Protein AF-A0AAV4EUD5-F1 (afdb_monomer_lite)

Secondary structure (DSSP, 8-state):
-PPPPP--------TT---------PPPP-SHHHHHHHTGGG-SSPPEEEEE---STHHHHHHHHHHHH-HHHHH-SEEEEE-----TTS-GGGG-BTTEEEEEE---GGG--SS---EEEEEETTTEEEEEEEEEEEEE-SSEEEEEEEEEESS--TT-S-EEEEEEEE-TTS-HHHHHHHHHHHHHHHHHT-TT-

Radius of gyration: 30.47 Å; chains: 1; bounding box: 74×41×114 Å

pLDDT: mean 83.66, std 16.15, range [39.03, 97.44]

InterPro domains:
  IPR036691 Endonuclease/exonuclease/phosphatase superfamily [G3DSA:3.60.10.10] (48-195)

Organism: NCBI:txid1093978

Structure (mmCIF, N/CA/C/O backbone):
data_AF-A0AAV4EUD5-F1
#
_entry.id   AF-A0AAV4EUD5-F1
#
loop_
_atom_site.group_PDB
_atom_site.id
_atom_site.type_symbol
_atom_site.label_atom_id
_atom_site.label_alt_id
_atom_site.label_comp_id
_atom_site.label_asym_id
_atom_site.label_entity_id
_atom_site.label_seq_id
_atom_site.pdbx_PDB_ins_code
_atom_site.Cartn_x
_atom_site.Cartn_y
_atom_site.Cartn_z
_atom_site.occupancy
_atom_site.B_iso_or_equiv
_atom_site.auth_seq_id
_atom_site.auth_comp_id
_atom_site.auth_asym_id
_atom_site.auth_atom_id
_atom_site.pdbx_PDB_model_num
ATOM 1 N N . MET A 1 1 ? -54.847 -17.339 94.959 1.00 43.97 1 MET A N 1
ATOM 2 C CA . MET A 1 1 ? -53.427 -17.145 94.587 1.00 43.97 1 MET A CA 1
ATOM 3 C C . MET A 1 1 ? -53.277 -17.461 93.103 1.00 43.97 1 MET A C 1
ATOM 5 O O . MET A 1 1 ? -53.126 -18.621 92.753 1.00 43.97 1 MET A O 1
ATOM 9 N N . ASN A 1 2 ? -53.391 -16.452 92.235 1.00 41.00 2 ASN A N 1
ATOM 10 C CA . ASN A 1 2 ? -53.269 -16.610 90.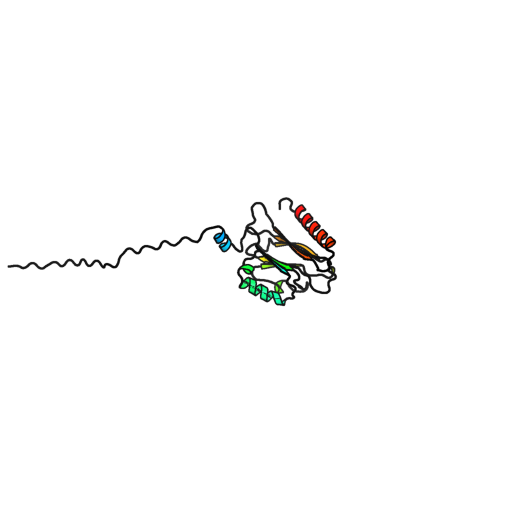780 1.00 41.00 2 ASN A CA 1
ATOM 11 C C . ASN A 1 2 ? -51.851 -16.215 90.352 1.00 41.00 2 ASN A C 1
ATOM 13 O O . ASN A 1 2 ? -51.444 -15.075 90.564 1.00 41.00 2 ASN A O 1
ATOM 17 N N . ARG A 1 3 ? -51.091 -17.158 89.780 1.00 41.38 3 ARG A N 1
ATOM 18 C CA . ARG A 1 3 ? -49.786 -16.881 89.159 1.00 41.38 3 ARG A CA 1
ATOM 19 C C . ARG A 1 3 ? -50.009 -16.313 87.749 1.00 41.38 3 ARG A C 1
ATOM 21 O O . ARG A 1 3 ? -50.788 -16.905 87.005 1.00 41.38 3 ARG A O 1
ATOM 28 N N . PRO A 1 4 ? -49.342 -15.216 87.355 1.00 43.44 4 PRO A N 1
ATOM 29 C CA . PRO A 1 4 ? -49.463 -14.679 86.008 1.00 43.44 4 PRO A CA 1
ATOM 30 C C . PRO A 1 4 ? -48.639 -15.512 85.016 1.00 43.44 4 PRO A C 1
ATOM 32 O O . PRO A 1 4 ? -47.473 -15.827 85.255 1.00 43.44 4 PRO A O 1
ATOM 35 N N . SER A 1 5 ? -49.255 -15.864 83.891 1.00 44.91 5 SER A N 1
ATOM 36 C CA . SER A 1 5 ? -48.603 -16.478 82.736 1.00 44.91 5 SER A CA 1
ATOM 37 C C . SER A 1 5 ? -47.739 -15.444 82.008 1.00 44.91 5 SER A C 1
ATOM 39 O O . SER A 1 5 ? -48.235 -14.424 81.531 1.00 44.91 5 SER A O 1
ATOM 41 N N . VAL A 1 6 ? -46.437 -15.719 81.951 1.00 44.97 6 VAL A N 1
ATOM 42 C CA . VAL A 1 6 ? -45.402 -14.894 81.318 1.00 44.97 6 VAL A CA 1
ATOM 43 C C . VAL A 1 6 ? -45.633 -14.818 79.807 1.00 44.97 6 VAL A C 1
ATOM 45 O O . VAL A 1 6 ? -45.674 -15.834 79.118 1.00 44.97 6 VAL A O 1
ATOM 48 N N . ASN A 1 7 ? -45.761 -13.595 79.296 1.00 41.84 7 ASN A N 1
ATOM 49 C CA . ASN A 1 7 ? -45.896 -13.299 77.876 1.00 41.84 7 ASN A CA 1
ATOM 50 C C . ASN A 1 7 ? -44.495 -13.271 77.234 1.00 41.84 7 ASN A C 1
ATOM 52 O O . ASN A 1 7 ? -43.740 -12.314 77.413 1.00 41.84 7 ASN A O 1
ATOM 56 N N . VAL A 1 8 ? -44.109 -14.345 76.540 1.00 44.47 8 VAL A N 1
ATOM 57 C CA . VAL A 1 8 ? -42.807 -14.443 75.859 1.00 44.47 8 VAL A CA 1
ATOM 58 C C . VAL A 1 8 ? -42.904 -13.741 74.507 1.00 44.47 8 VAL A C 1
ATOM 60 O O . VAL A 1 8 ? -43.358 -14.309 73.515 1.00 44.47 8 VAL A O 1
ATOM 63 N N . ASN A 1 9 ? -42.467 -12.485 74.473 1.00 39.03 9 ASN A N 1
ATOM 64 C CA . ASN A 1 9 ? -42.344 -11.704 73.250 1.00 39.03 9 ASN A CA 1
ATOM 65 C C . ASN A 1 9 ? -41.143 -12.223 72.431 1.00 39.03 9 ASN A C 1
ATOM 67 O O . ASN A 1 9 ? -39.987 -11.998 72.795 1.00 39.03 9 ASN A O 1
ATOM 71 N N . LYS A 1 10 ? -41.405 -12.961 71.345 1.00 43.06 10 LYS A N 1
ATOM 72 C CA . LYS A 1 10 ? -40.383 -13.488 70.425 1.00 43.06 10 LYS A CA 1
ATOM 73 C C . LYS A 1 10 ? -39.830 -12.372 69.532 1.00 43.06 10 LYS A C 1
ATOM 75 O O . LYS A 1 10 ? -40.172 -12.283 68.359 1.00 43.06 10 LYS A O 1
ATOM 80 N N . ASN A 1 11 ? -38.928 -11.557 70.068 1.00 40.25 11 ASN A N 1
ATOM 81 C CA . ASN A 1 11 ? -38.054 -10.701 69.263 1.00 40.25 11 ASN A CA 1
ATOM 82 C C . ASN A 1 11 ? -36.745 -11.439 68.943 1.00 40.25 11 ASN A C 1
ATOM 84 O O . ASN A 1 11 ? -35.685 -11.083 69.447 1.00 40.25 11 ASN A O 1
ATOM 88 N N . ASN A 1 12 ? -36.811 -12.457 68.080 1.00 39.16 12 ASN A N 1
ATOM 89 C CA . ASN A 1 12 ? -35.613 -12.965 67.412 1.00 39.16 12 ASN A CA 1
ATOM 90 C C . ASN A 1 12 ? -35.358 -12.095 66.178 1.00 39.16 12 ASN A C 1
ATOM 92 O O . ASN A 1 12 ? -35.933 -12.320 65.117 1.00 39.16 12 ASN A O 1
ATOM 96 N N . LYS A 1 13 ? -34.515 -11.070 66.328 1.00 41.69 13 LYS A N 1
ATOM 97 C CA . LYS A 1 13 ? -33.851 -10.449 65.178 1.00 41.69 13 LYS A CA 1
ATOM 98 C C . LYS A 1 13 ? -32.662 -11.332 64.812 1.00 41.69 13 LYS A C 1
ATOM 100 O O . LYS A 1 13 ? -31.702 -11.397 65.576 1.00 41.69 13 LYS A O 1
ATOM 105 N N . ASP A 1 14 ? -32.739 -11.997 63.665 1.00 44.56 14 ASP A N 1
ATOM 106 C CA . ASP A 1 14 ? -31.589 -12.663 63.055 1.00 44.56 14 ASP A CA 1
ATOM 107 C C . ASP A 1 14 ?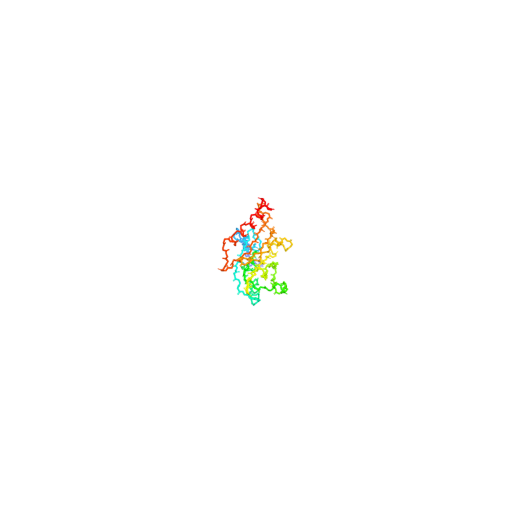 -30.435 -11.655 62.868 1.00 44.56 14 ASP A C 1
ATOM 109 O O . ASP A 1 14 ? -30.649 -10.582 62.291 1.00 44.56 14 ASP A O 1
ATOM 113 N N . PRO A 1 15 ? -29.200 -11.966 63.306 1.00 42.97 15 PRO A N 1
ATOM 114 C CA . PRO A 1 15 ? -28.063 -11.059 63.162 1.00 42.97 15 PRO A CA 1
ATOM 115 C C . PRO A 1 15 ? -27.448 -11.040 61.747 1.00 42.97 15 PRO A C 1
ATOM 117 O O . PRO A 1 15 ? -26.374 -10.476 61.557 1.00 42.97 15 PRO A O 1
ATOM 120 N N . SER A 1 16 ? -28.094 -11.623 60.732 1.00 46.47 16 SER A N 1
ATOM 121 C CA . SER A 1 16 ? -27.495 -11.821 59.400 1.00 46.47 16 SER A CA 1
ATOM 122 C C . SER A 1 16 ? -27.826 -10.757 58.343 1.00 46.47 16 SER A C 1
ATOM 124 O O . SER A 1 16 ? -27.317 -10.844 57.228 1.00 46.47 16 SER A O 1
ATOM 126 N N . THR A 1 17 ? -28.586 -9.707 58.660 1.00 50.72 17 THR A N 1
ATOM 127 C CA . THR A 1 17 ? -28.879 -8.621 57.697 1.00 50.72 17 THR A CA 1
ATOM 128 C C . THR A 1 17 ? -28.066 -7.359 57.982 1.00 50.72 17 THR A C 1
ATOM 130 O O . THR A 1 17 ? -28.602 -6.293 58.277 1.00 50.72 17 THR A O 1
ATOM 133 N N . LEU A 1 18 ? -26.739 -7.462 57.871 1.00 52.06 18 LEU A N 1
ATOM 134 C CA . LEU A 1 18 ? -25.921 -6.279 57.601 1.00 52.06 18 LEU A CA 1
ATOM 135 C C . LEU A 1 18 ? -26.248 -5.817 56.170 1.00 52.06 18 LEU A C 1
ATOM 137 O O . LEU A 1 18 ? -26.185 -6.644 55.256 1.00 52.06 18 LEU A O 1
ATOM 141 N N . PRO A 1 19 ? -26.613 -4.542 55.929 1.00 50.69 19 PRO A N 1
ATOM 142 C CA . PRO A 1 19 ? -26.816 -4.048 54.576 1.00 50.69 19 PRO A CA 1
ATOM 143 C C . PRO A 1 19 ? -25.495 -4.194 53.823 1.00 50.69 19 PRO A C 1
ATOM 145 O O . PRO A 1 19 ? -24.535 -3.469 54.080 1.00 50.69 19 PRO A O 1
ATOM 148 N N . GLY A 1 20 ? -25.437 -5.187 52.932 1.00 58.03 20 GLY A N 1
ATOM 149 C CA . GLY A 1 20 ? -24.257 -5.474 52.135 1.00 58.03 20 GLY A CA 1
ATOM 150 C C . GLY A 1 20 ? -23.796 -4.196 51.450 1.00 58.03 20 GLY A C 1
ATOM 151 O O . GLY A 1 20 ? -24.545 -3.602 50.671 1.00 58.03 20 GLY A O 1
ATOM 152 N N . LEU A 1 21 ? -22.576 -3.759 51.772 1.00 58.47 21 LEU A N 1
ATOM 153 C CA . LEU A 1 21 ? -21.890 -2.677 51.079 1.00 58.47 21 LEU A CA 1
ATOM 154 C C . LEU A 1 21 ? -21.945 -2.997 49.584 1.00 58.47 21 LEU A C 1
ATOM 156 O O . LEU A 1 21 ? -21.250 -3.894 49.106 1.00 58.47 21 LEU A O 1
ATOM 160 N N . LYS A 1 22 ? -22.821 -2.311 48.841 1.00 64.19 22 LYS A N 1
ATOM 161 C CA . LYS A 1 22 ? -22.897 -2.460 47.388 1.00 64.19 22 LYS A CA 1
ATOM 162 C C . LYS A 1 22 ? -21.534 -2.056 46.847 1.00 64.19 22 LYS A C 1
ATOM 164 O O . LYS A 1 22 ? -21.198 -0.873 46.867 1.00 64.19 22 LYS A O 1
ATOM 169 N N . ALA A 1 23 ? -20.749 -3.031 46.393 1.00 64.94 23 ALA A N 1
ATOM 170 C CA . ALA A 1 23 ? -19.469 -2.769 45.759 1.00 64.94 23 ALA A CA 1
ATOM 171 C C . ALA A 1 23 ? -19.704 -1.762 44.627 1.00 64.94 23 ALA A C 1
ATOM 173 O O . ALA A 1 23 ? -20.435 -2.046 43.671 1.00 64.94 23 ALA A O 1
ATOM 174 N N . GLN A 1 24 ? -19.143 -0.558 44.758 1.00 66.12 24 GLN A N 1
ATOM 175 C CA . GLN A 1 24 ? -19.219 0.427 43.690 1.00 66.12 24 GLN A CA 1
ATOM 176 C C . GLN A 1 24 ? -18.596 -0.200 42.445 1.00 66.12 24 GLN A C 1
ATOM 178 O O . GLN A 1 24 ? -17.454 -0.666 42.476 1.00 66.12 24 GLN A O 1
ATOM 183 N N . LYS A 1 25 ? -19.357 -0.241 41.344 1.00 68.19 25 LYS A N 1
ATOM 184 C CA . LYS A 1 25 ? -18.830 -0.695 40.056 1.00 68.19 25 LYS A CA 1
ATOM 185 C C . LYS A 1 25 ? -17.635 0.190 39.729 1.00 68.19 25 LYS A C 1
ATOM 187 O O . LYS A 1 25 ? -17.800 1.374 39.442 1.00 68.19 25 LYS A O 1
ATOM 192 N N . ARG A 1 26 ? -16.433 -0.383 39.801 1.00 71.06 26 ARG A N 1
ATOM 193 C CA . ARG A 1 26 ? -15.197 0.313 39.452 1.00 71.06 26 ARG A CA 1
ATOM 194 C C . ARG A 1 26 ? -15.373 0.902 38.052 1.00 71.06 26 ARG A C 1
ATOM 196 O O . ARG A 1 26 ? -15.739 0.180 37.123 1.00 71.06 26 ARG A O 1
ATOM 203 N N . GLY A 1 27 ? -15.159 2.210 37.918 1.00 75.81 27 GLY A N 1
ATOM 204 C CA . GLY A 1 27 ? -15.271 2.893 36.631 1.00 75.81 27 GLY A CA 1
ATOM 205 C C . GLY A 1 27 ? -14.410 2.211 35.563 1.00 75.81 27 GLY A C 1
ATOM 206 O O . GLY A 1 27 ? -13.379 1.600 35.862 1.00 75.81 27 GLY A O 1
ATOM 207 N N . ARG A 1 28 ? -14.828 2.293 34.294 1.00 73.56 28 ARG A N 1
ATOM 208 C CA . ARG A 1 28 ? -13.995 1.809 33.183 1.00 73.56 28 ARG A CA 1
ATOM 209 C C . ARG A 1 28 ? -12.684 2.595 33.173 1.00 73.56 28 ARG A C 1
ATOM 211 O O . ARG A 1 28 ? -12.698 3.809 33.351 1.00 73.56 28 ARG A O 1
ATOM 218 N N . LYS A 1 29 ? -11.563 1.913 32.910 1.00 76.75 29 LYS A N 1
ATOM 219 C CA . LYS A 1 29 ? -10.266 2.578 32.705 1.00 76.75 29 LYS A CA 1
ATOM 220 C C . LYS A 1 29 ? -10.442 3.707 31.672 1.00 76.75 29 LYS A C 1
ATOM 222 O O . LYS A 1 29 ? -11.048 3.488 30.618 1.00 76.75 29 LYS A O 1
ATOM 227 N N . GLY A 1 30 ? -10.009 4.914 32.018 1.00 79.81 30 GLY A N 1
ATOM 228 C CA . GLY A 1 30 ? -10.074 6.102 31.164 1.00 79.81 30 GLY A CA 1
ATOM 229 C C . GLY A 1 30 ? -8.723 6.424 30.520 1.00 79.81 30 GLY A C 1
ATOM 230 O O . GLY A 1 30 ? -7.760 5.676 30.677 1.00 79.81 30 GLY A O 1
ATOM 231 N N . GLY A 1 31 ? -8.654 7.554 29.816 1.00 82.75 31 GLY A N 1
ATOM 232 C CA . GLY A 1 31 ? -7.415 8.102 29.254 1.00 82.75 31 GLY A CA 1
ATOM 233 C C . GLY A 1 31 ? -7.177 7.785 27.775 1.00 82.75 31 GLY A C 1
ATOM 234 O O . GLY A 1 31 ? -7.710 6.819 27.226 1.00 82.75 31 GLY A O 1
ATOM 235 N N . VAL A 1 32 ? -6.341 8.608 27.134 1.00 72.69 32 VAL A N 1
ATOM 236 C CA . VAL A 1 32 ? -6.038 8.560 25.689 1.00 72.69 32 VAL A CA 1
ATOM 237 C C . VAL A 1 32 ? -5.511 7.188 25.267 1.00 72.69 32 VAL A C 1
ATOM 239 O O . VAL A 1 32 ? -5.982 6.618 24.288 1.00 72.69 32 VAL A O 1
ATOM 242 N N . ARG A 1 33 ? -4.607 6.589 26.052 1.00 74.75 33 ARG A N 1
ATOM 243 C CA . ARG A 1 33 ? -4.066 5.245 25.778 1.00 74.75 33 ARG A CA 1
ATOM 244 C C . ARG A 1 33 ? -5.156 4.173 25.742 1.00 74.75 33 ARG A C 1
ATOM 246 O O . ARG A 1 33 ? -5.115 3.273 24.909 1.00 74.75 33 ARG A O 1
ATOM 253 N N . GLU A 1 34 ? -6.127 4.254 26.644 1.00 78.06 34 GLU A N 1
ATOM 254 C CA . GLU A 1 34 ? -7.223 3.291 26.720 1.00 78.06 34 GLU A CA 1
ATOM 255 C C . GLU A 1 34 ? -8.267 3.537 25.616 1.00 78.06 34 GLU A C 1
ATOM 257 O O . GLU A 1 34 ? -8.827 2.588 25.071 1.00 78.06 34 GLU A O 1
ATOM 262 N N . GLN A 1 35 ? -8.477 4.795 25.213 1.00 71.06 35 GLN A N 1
ATOM 263 C CA . GLN A 1 35 ? -9.271 5.136 24.028 1.00 71.06 35 GLN A CA 1
ATOM 264 C C . GLN A 1 35 ? -8.621 4.624 22.734 1.00 71.06 35 GLN A C 1
ATOM 266 O O . GLN A 1 35 ? -9.313 4.004 21.930 1.00 71.06 35 GLN A O 1
ATOM 271 N N . LEU A 1 36 ? -7.306 4.798 22.561 1.00 68.81 36 LEU A N 1
ATOM 272 C CA . LEU A 1 36 ? -6.553 4.262 21.420 1.00 68.81 36 LEU A CA 1
ATOM 273 C C . LEU A 1 36 ? -6.600 2.731 21.385 1.00 68.81 36 LEU A C 1
ATOM 275 O O . LEU A 1 36 ? -6.829 2.153 20.331 1.00 68.81 36 LEU A O 1
ATOM 279 N N . LYS A 1 37 ? -6.494 2.055 22.539 1.00 71.12 37 LYS A N 1
ATOM 280 C CA . LYS A 1 37 ? -6.687 0.594 22.625 1.00 71.12 37 LYS A CA 1
ATOM 281 C C . LYS A 1 37 ? -8.081 0.149 22.179 1.00 71.12 37 LYS A C 1
ATOM 283 O O . LYS A 1 37 ? -8.207 -0.880 21.525 1.00 71.12 37 LYS A O 1
ATOM 288 N N . ARG A 1 38 ? -9.124 0.916 22.513 1.00 71.75 38 ARG A N 1
ATOM 289 C CA . ARG A 1 38 ? -10.507 0.638 22.083 1.00 71.75 38 ARG A CA 1
ATOM 290 C C . ARG A 1 38 ? -10.751 0.967 20.609 1.00 71.75 38 ARG A C 1
ATOM 292 O O . ARG A 1 38 ? -11.654 0.393 20.015 1.00 71.75 38 ARG A O 1
ATOM 299 N N . ARG A 1 39 ? -9.969 1.884 20.033 1.00 70.62 39 ARG A N 1
ATOM 300 C CA . ARG A 1 39 ? -10.086 2.377 18.652 1.00 70.62 39 ARG A CA 1
ATOM 301 C C . ARG A 1 39 ? -8.901 1.970 17.772 1.00 70.62 39 ARG A C 1
ATOM 303 O O . ARG A 1 39 ? -8.607 2.695 16.832 1.00 70.62 39 ARG A O 1
ATOM 310 N N . ARG A 1 40 ? -8.215 0.851 18.048 1.00 72.62 40 ARG A N 1
ATOM 311 C CA . ARG A 1 40 ? -6.969 0.504 17.330 1.00 72.62 40 ARG A CA 1
ATOM 312 C C . ARG A 1 40 ? -7.131 0.523 15.808 1.00 72.62 40 ARG A C 1
ATOM 314 O O . ARG A 1 40 ? -6.323 1.131 15.135 1.00 72.62 40 ARG A O 1
ATOM 321 N N . SER A 1 41 ? -8.236 -0.010 15.287 1.00 73.56 41 SER A N 1
ATOM 322 C CA . SER A 1 41 ? -8.530 -0.008 13.847 1.00 73.56 41 SER A CA 1
ATOM 323 C C . SER A 1 41 ? -9.190 1.277 13.317 1.00 73.56 41 SER A C 1
ATOM 325 O O . SER A 1 41 ? -9.633 1.314 12.176 1.00 73.56 41 SER A O 1
ATOM 327 N N . ARG A 1 42 ? -9.330 2.319 14.145 1.00 79.25 42 ARG A N 1
ATOM 328 C CA . ARG A 1 42 ? -9.978 3.613 13.843 1.00 79.25 42 ARG A CA 1
ATOM 329 C C . ARG A 1 42 ? -9.135 4.781 14.365 1.00 79.25 42 ARG A C 1
ATOM 331 O O . ARG A 1 42 ? -9.664 5.749 14.914 1.00 79.25 42 ARG A O 1
ATOM 338 N N . SER A 1 43 ? -7.817 4.653 14.272 1.00 79.06 43 SER A N 1
ATOM 339 C CA . SER A 1 43 ? -6.877 5.715 14.613 1.00 79.06 43 SER A CA 1
ATOM 340 C C . SER A 1 43 ? -6.967 6.872 13.612 1.00 79.06 43 SER A C 1
ATOM 342 O O . SER A 1 43 ? -7.224 6.667 12.426 1.00 79.06 43 SER A O 1
ATOM 344 N N . PHE A 1 44 ? -6.737 8.096 14.098 1.00 80.38 44 PHE A N 1
ATOM 345 C CA .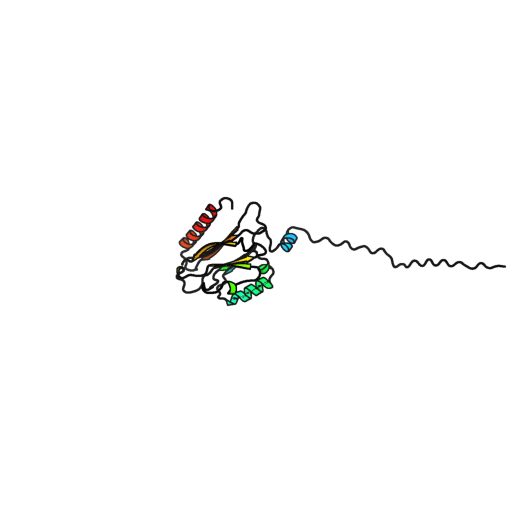 PHE A 1 44 ? -6.686 9.296 13.251 1.00 80.38 44 PHE A CA 1
ATOM 346 C C . PHE A 1 44 ? -5.462 9.299 12.326 1.00 80.38 44 PHE A C 1
ATOM 348 O O . PHE A 1 44 ? -5.532 9.782 11.202 1.00 80.38 44 PHE A O 1
ATOM 355 N N . LEU A 1 45 ? -4.349 8.729 12.798 1.00 82.19 45 LEU A N 1
ATOM 356 C CA . LEU A 1 45 ? -3.146 8.487 12.006 1.00 82.19 45 LEU A CA 1
ATOM 357 C C . LEU A 1 45 ? -3.078 7.007 11.612 1.00 82.19 45 LEU A C 1
ATOM 359 O O . LEU A 1 45 ? -3.409 6.156 12.446 1.00 82.19 45 LEU A O 1
ATOM 363 N N . PRO A 1 46 ? -2.667 6.681 10.377 1.00 89.06 46 PRO A N 1
ATOM 364 C CA . PRO A 1 46 ? -2.548 5.296 9.948 1.00 89.06 46 PRO A CA 1
ATOM 365 C C . PRO A 1 46 ? -1.450 4.562 10.730 1.00 89.06 46 PRO A C 1
ATOM 367 O O . PRO A 1 46 ? -0.352 5.083 10.906 1.00 89.06 46 PRO A O 1
ATOM 370 N N . GLU A 1 47 ? -1.734 3.333 11.156 1.00 91.75 47 GLU A N 1
ATOM 371 C CA . GLU A 1 47 ? -0.711 2.360 11.557 1.00 91.75 47 GLU A CA 1
ATOM 372 C C . GLU A 1 47 ? -0.292 1.553 10.322 1.00 91.75 47 GLU A C 1
ATOM 374 O O . GLU A 1 47 ? -1.148 0.993 9.631 1.00 91.75 47 GLU A O 1
ATOM 379 N N . LEU A 1 48 ? 1.012 1.512 10.031 1.00 94.00 48 LEU A N 1
ATOM 380 C CA . LEU A 1 48 ? 1.557 0.857 8.845 1.00 94.00 48 LEU A CA 1
ATOM 381 C C . LEU A 1 48 ? 2.412 -0.344 9.240 1.00 94.00 48 LEU A C 1
ATOM 383 O O . LEU A 1 48 ? 3.357 -0.210 10.016 1.00 94.00 48 LEU A O 1
ATOM 387 N N . ILE A 1 49 ? 2.135 -1.489 8.626 1.00 95.25 49 ILE A N 1
ATOM 388 C CA . ILE A 1 49 ? 3.056 -2.624 8.596 1.00 95.25 49 ILE A CA 1
ATOM 389 C C . ILE A 1 49 ? 3.646 -2.687 7.197 1.00 95.25 49 ILE A C 1
ATOM 391 O O . ILE A 1 49 ? 2.916 -2.823 6.219 1.00 95.25 49 ILE A O 1
ATOM 395 N N . ILE A 1 50 ? 4.967 -2.568 7.102 1.00 95.31 50 ILE A N 1
ATOM 396 C CA . ILE A 1 50 ? 5.683 -2.534 5.828 1.00 95.31 50 ILE A CA 1
ATOM 397 C C . ILE A 1 50 ? 6.637 -3.722 5.774 1.00 95.31 50 ILE A C 1
ATOM 399 O O . ILE A 1 50 ? 7.357 -3.981 6.737 1.00 95.31 50 ILE A O 1
ATOM 403 N N . GLY A 1 51 ? 6.669 -4.437 4.652 1.00 92.56 51 GLY A N 1
ATOM 404 C CA . GLY A 1 51 ? 7.571 -5.571 4.492 1.00 92.56 51 GLY A CA 1
ATOM 405 C C . GLY A 1 51 ? 7.964 -5.836 3.047 1.00 92.56 51 GLY A C 1
ATOM 406 O O . GLY A 1 51 ? 7.143 -5.777 2.139 1.00 92.56 51 GLY A O 1
ATOM 407 N N . ASN A 1 52 ? 9.226 -6.196 2.834 1.00 91.19 52 ASN A N 1
ATOM 408 C CA . ASN A 1 52 ? 9.642 -6.802 1.576 1.00 91.19 52 ASN A CA 1
ATOM 409 C C . ASN A 1 52 ? 9.341 -8.311 1.644 1.00 91.19 52 ASN A C 1
ATOM 411 O O . ASN A 1 52 ? 10.008 -9.057 2.368 1.00 91.19 52 ASN A O 1
ATOM 415 N N . ALA A 1 53 ? 8.307 -8.753 0.928 1.00 86.31 53 ALA A N 1
ATOM 416 C CA . ALA A 1 53 ? 7.802 -10.118 0.994 1.00 86.31 53 ALA A CA 1
ATOM 417 C C . ALA A 1 53 ? 8.776 -11.128 0.365 1.00 86.31 53 ALA A C 1
ATOM 419 O O . ALA A 1 53 ? 8.897 -12.248 0.882 1.00 86.31 53 ALA A O 1
ATOM 420 N N . ARG A 1 54 ? 9.483 -10.739 -0.710 1.00 84.88 54 ARG A N 1
ATOM 421 C CA . ARG A 1 54 ? 10.384 -11.586 -1.523 1.00 84.88 54 ARG A CA 1
ATOM 422 C C . ARG A 1 54 ? 9.811 -12.976 -1.808 1.00 84.88 54 ARG A C 1
ATOM 424 O O . ARG A 1 54 ? 10.504 -13.982 -1.632 1.00 84.88 54 ARG A O 1
ATOM 431 N N . SER A 1 55 ? 8.523 -13.088 -2.123 1.00 70.75 55 SER A N 1
ATOM 432 C CA . SER A 1 55 ? 7.866 -14.399 -2.111 1.00 70.75 55 SER A CA 1
ATOM 433 C C . SER A 1 55 ? 6.692 -14.508 -3.065 1.00 70.75 55 SER A C 1
ATOM 435 O O . SER A 1 55 ? 5.968 -13.548 -3.253 1.00 70.75 55 SER A O 1
ATOM 437 N N . ARG A 1 56 ? 6.504 -15.716 -3.610 1.00 63.84 56 ARG A N 1
ATOM 438 C CA . ARG A 1 56 ? 5.317 -16.175 -4.358 1.00 63.84 56 ARG A CA 1
ATOM 439 C C . ARG A 1 56 ? 4.164 -16.502 -3.376 1.00 63.84 56 ARG A C 1
ATOM 441 O O . ARG A 1 56 ? 4.379 -16.459 -2.169 1.00 63.84 56 ARG A O 1
ATOM 448 N N . ASN A 1 57 ? 2.986 -16.906 -3.874 1.00 61.75 57 ASN A N 1
ATOM 449 C CA . ASN A 1 57 ? 1.721 -17.210 -3.155 1.00 61.75 57 ASN A CA 1
ATOM 450 C C . ASN A 1 57 ? 1.810 -17.845 -1.742 1.00 61.75 57 ASN A C 1
ATOM 452 O O . ASN A 1 57 ? 0.906 -17.643 -0.938 1.00 61.75 57 ASN A O 1
ATOM 456 N N . ASN A 1 58 ? 2.872 -18.583 -1.405 1.00 64.31 58 ASN A N 1
ATOM 457 C CA . ASN A 1 58 ? 3.012 -19.316 -0.140 1.00 64.31 58 ASN A CA 1
ATOM 458 C C . ASN A 1 58 ? 2.926 -18.451 1.133 1.00 64.31 58 ASN A C 1
ATOM 460 O O . ASN A 1 58 ? 2.608 -18.993 2.186 1.00 64.31 58 ASN A O 1
ATOM 464 N N . LYS A 1 59 ? 3.185 -17.137 1.072 1.00 79.19 59 LYS A N 1
ATOM 465 C CA . LYS A 1 59 ? 3.097 -16.254 2.256 1.00 79.19 59 LYS A CA 1
ATOM 466 C C . LYS A 1 59 ? 1.723 -15.631 2.491 1.00 79.19 59 LYS A C 1
ATOM 468 O O . LYS A 1 59 ? 1.521 -14.990 3.518 1.00 79.19 59 LYS A O 1
ATOM 473 N N . ILE A 1 60 ? 0.773 -15.807 1.574 1.00 88.38 60 ILE A N 1
ATOM 474 C CA . ILE A 1 60 ? -0.575 -15.254 1.753 1.00 88.38 60 ILE A CA 1
ATOM 475 C C . ILE A 1 60 ? -1.303 -15.962 2.888 1.00 88.38 60 ILE A C 1
ATOM 477 O O . ILE A 1 60 ? -1.909 -15.295 3.713 1.00 88.38 60 ILE A O 1
ATOM 481 N N . GLU A 1 61 ? -1.182 -17.286 2.992 1.00 88.88 61 GLU A N 1
ATOM 482 C CA . GLU A 1 61 ? -1.764 -18.048 4.105 1.00 88.88 61 GLU A CA 1
ATOM 483 C C . GLU A 1 61 ? -1.170 -17.643 5.457 1.00 88.88 61 GLU A C 1
ATOM 485 O O . GLU A 1 61 ? -1.890 -17.488 6.442 1.00 88.88 61 GLU A O 1
ATOM 490 N N . GLU A 1 62 ? 0.140 -17.400 5.500 1.00 90.31 62 GLU A N 1
ATOM 491 C CA . GLU A 1 62 ? 0.813 -16.887 6.694 1.00 90.31 62 GLU A CA 1
ATOM 492 C C . GLU A 1 62 ? 0.286 -15.492 7.061 1.00 90.31 62 GLU A C 1
ATOM 494 O O . GLU A 1 62 ? -0.054 -15.230 8.214 1.00 90.31 62 GLU A O 1
ATOM 499 N N . LEU A 1 63 ? 0.128 -14.611 6.071 1.00 91.19 63 LEU A N 1
ATOM 500 C CA . LEU A 1 63 ? -0.415 -13.274 6.279 1.00 91.19 63 LEU A CA 1
ATOM 501 C C . LEU A 1 63 ? -1.890 -13.310 6.717 1.00 91.19 63 LEU A C 1
ATOM 503 O O . LEU A 1 63 ? -2.264 -12.565 7.621 1.00 91.19 63 LEU A O 1
ATOM 507 N N . ARG A 1 64 ? -2.705 -14.212 6.153 1.00 93.56 64 ARG A N 1
ATOM 508 C CA . ARG A 1 64 ? -4.087 -14.494 6.590 1.00 93.56 64 ARG A CA 1
ATOM 509 C C . ARG A 1 64 ? -4.116 -14.976 8.041 1.00 93.56 64 ARG A C 1
ATOM 511 O O . ARG A 1 64 ? -4.959 -14.544 8.827 1.00 93.56 64 ARG A O 1
ATOM 518 N N . ALA A 1 65 ? -3.176 -15.834 8.436 1.00 93.94 65 ALA A N 1
ATOM 519 C CA . ALA A 1 65 ? -3.035 -16.248 9.827 1.00 93.94 65 ALA A CA 1
ATOM 520 C C . ALA A 1 65 ? -2.655 -15.060 10.729 1.00 93.94 65 ALA A C 1
ATOM 522 O O . ALA A 1 65 ? -3.256 -14.882 11.791 1.00 93.94 65 ALA A O 1
ATOM 523 N N . TYR A 1 66 ? -1.728 -14.197 10.305 1.00 93.88 66 TYR A N 1
ATOM 524 C CA . TYR A 1 66 ? -1.350 -13.007 11.069 1.00 93.88 66 TYR A CA 1
ATOM 525 C C . TYR A 1 66 ? -2.506 -12.027 11.247 1.00 93.88 66 TYR A C 1
ATOM 527 O O . TYR A 1 66 ? -2.766 -11.614 12.375 1.00 93.88 66 TYR A O 1
ATOM 535 N N . THR A 1 67 ? -3.262 -11.704 10.197 1.00 93.94 67 THR A N 1
ATOM 536 C CA . THR A 1 67 ? -4.427 -10.810 10.318 1.00 93.94 67 THR A CA 1
ATOM 537 C C . THR A 1 67 ? -5.563 -11.420 11.140 1.00 93.94 67 THR A C 1
ATOM 539 O O . THR A 1 67 ? -6.372 -10.687 11.712 1.00 93.94 67 THR A O 1
ATOM 542 N N . LYS A 1 68 ? -5.615 -12.749 11.277 1.00 94.12 68 LYS A N 1
ATOM 543 C CA . LYS A 1 68 ? -6.587 -13.437 12.135 1.00 94.12 68 LYS A CA 1
ATOM 544 C C . LYS A 1 68 ? -6.171 -13.453 13.608 1.00 94.12 68 LYS A C 1
ATOM 546 O O . LYS A 1 68 ? -6.981 -13.108 14.478 1.00 94.12 68 LYS A O 1
ATOM 551 N N . TYR A 1 69 ? -4.931 -13.851 13.891 1.00 94.31 69 TYR A N 1
ATOM 552 C CA . TYR A 1 69 ? -4.469 -14.178 15.244 1.00 94.31 69 TYR A CA 1
ATOM 553 C C . TYR A 1 69 ? -3.659 -13.065 15.917 1.00 94.31 69 TYR A C 1
ATOM 555 O O . TYR A 1 69 ? -3.745 -12.918 17.137 1.00 94.31 69 TYR A O 1
ATOM 563 N N . LEU A 1 70 ? -2.918 -12.254 15.158 1.00 93.75 70 LEU A N 1
ATOM 564 C CA . LEU A 1 70 ? -2.093 -11.175 15.705 1.00 93.75 70 LEU A CA 1
ATOM 565 C C . LEU A 1 70 ? -2.866 -9.857 15.699 1.00 93.75 70 LEU A C 1
ATOM 567 O O . LEU A 1 70 ? -3.401 -9.414 14.681 1.00 93.75 70 LEU A O 1
ATOM 571 N N . ASN A 1 71 ? -2.946 -9.212 16.864 1.00 89.38 71 ASN A N 1
ATOM 572 C CA . ASN A 1 71 ? -3.739 -7.995 17.024 1.00 89.38 71 ASN 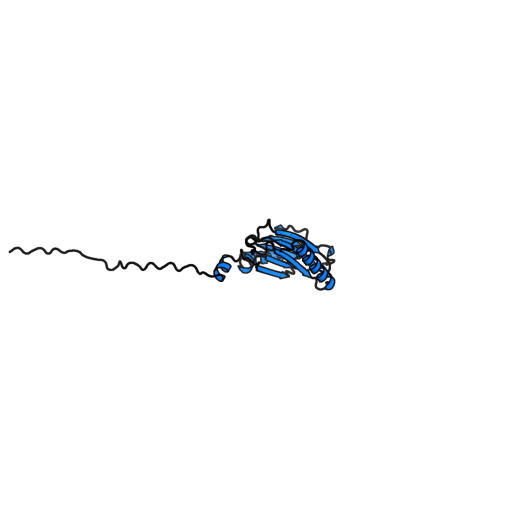A CA 1
ATOM 573 C C . ASN A 1 71 ? -3.164 -6.839 16.201 1.00 89.38 71 ASN A C 1
ATOM 575 O O . ASN A 1 71 ? -3.928 -6.051 15.654 1.00 89.38 71 ASN A O 1
ATOM 579 N N . GLU A 1 72 ? -1.841 -6.781 16.119 1.00 90.75 72 GLU A N 1
ATOM 580 C CA . GLU A 1 72 ? -1.048 -5.793 15.401 1.00 90.75 72 GLU A CA 1
ATOM 581 C C . GLU A 1 72 ? -1.428 -5.803 13.917 1.00 90.75 72 GLU A C 1
ATOM 583 O O . GLU A 1 72 ? -1.892 -4.800 13.389 1.00 90.75 72 GLU A O 1
ATOM 588 N N . TYR A 1 73 ? -1.377 -6.971 13.272 1.00 93.50 73 TYR A N 1
ATOM 589 C CA . TYR A 1 73 ? -1.755 -7.126 11.864 1.00 93.50 73 TYR A CA 1
ATOM 590 C C . TYR A 1 73 ? -3.244 -6.902 11.626 1.00 93.50 73 TYR A C 1
ATOM 592 O O . TYR A 1 73 ? -3.630 -6.257 10.658 1.00 93.50 73 TYR A O 1
ATOM 600 N N . ARG A 1 74 ? -4.097 -7.403 12.524 1.00 93.00 74 ARG A N 1
ATOM 601 C CA . ARG A 1 74 ? -5.552 -7.258 12.405 1.00 93.00 74 ARG A CA 1
ATOM 602 C C . ARG A 1 74 ? -6.033 -5.815 12.536 1.00 93.00 74 ARG A C 1
ATOM 604 O O . ARG A 1 74 ? -7.064 -5.456 11.963 1.00 93.00 74 ARG A O 1
ATOM 611 N N . CYS A 1 75 ? -5.368 -5.024 13.375 1.00 91.06 75 CYS A N 1
ATOM 612 C CA . CYS A 1 75 ? -5.787 -3.660 13.683 1.00 91.06 75 CYS A CA 1
ATOM 613 C C . CYS A 1 75 ? -5.016 -2.595 12.909 1.00 91.06 75 CYS A C 1
ATOM 615 O O . CYS A 1 75 ? -5.505 -1.468 12.875 1.00 91.06 75 CYS A O 1
ATOM 617 N N . ALA A 1 76 ? -3.881 -2.939 12.291 1.00 93.62 76 ALA A N 1
ATOM 618 C CA . ALA A 1 76 ? -3.134 -2.020 11.447 1.00 93.62 76 ALA A CA 1
ATOM 619 C C . ALA A 1 76 ? -4.042 -1.405 10.377 1.00 93.62 76 ALA A C 1
ATOM 621 O O . ALA A 1 76 ? -4.916 -2.076 9.819 1.00 93.62 76 ALA A O 1
ATOM 622 N N . SER A 1 77 ? -3.837 -0.122 10.094 1.00 94.81 77 SER A N 1
ATOM 623 C CA . SER A 1 77 ? -4.591 0.609 9.076 1.00 94.81 77 SER A CA 1
ATOM 624 C C . SER A 1 77 ? -4.219 0.143 7.674 1.00 94.81 77 SER A C 1
ATOM 626 O O . SER A 1 77 ? -5.095 0.006 6.820 1.00 94.81 77 SER A O 1
ATOM 628 N N . LEU A 1 78 ? -2.922 -0.083 7.448 1.00 96.31 78 LEU A N 1
ATOM 629 C CA . LEU A 1 78 ? -2.341 -0.393 6.147 1.00 96.31 78 LEU A CA 1
ATOM 630 C C . LEU A 1 78 ? -1.291 -1.499 6.278 1.00 96.31 78 LEU A C 1
ATOM 632 O O . LEU A 1 78 ? -0.427 -1.437 7.154 1.00 96.31 78 LEU A O 1
ATOM 636 N N . LEU A 1 79 ? -1.329 -2.468 5.365 1.00 96.44 79 LEU A N 1
ATOM 637 C CA . LEU A 1 79 ? -0.249 -3.435 5.166 1.00 96.44 79 LEU A CA 1
ATOM 638 C C . LEU A 1 79 ? 0.360 -3.200 3.779 1.00 96.44 79 LEU A C 1
ATOM 640 O O . LEU A 1 79 ? -0.314 -3.382 2.765 1.00 96.44 79 LEU A O 1
ATOM 644 N N . CYS A 1 80 ? 1.619 -2.778 3.735 1.00 96.31 80 CYS A N 1
ATOM 645 C CA . CYS A 1 80 ? 2.329 -2.403 2.517 1.00 96.31 80 CYS A CA 1
ATOM 646 C C . CYS A 1 80 ? 3.427 -3.427 2.225 1.00 96.31 80 CYS A C 1
ATOM 648 O O . CYS A 1 80 ? 4.373 -3.568 3.002 1.00 96.31 80 CYS A O 1
ATOM 650 N N . PHE A 1 81 ? 3.343 -4.104 1.086 1.00 94.75 81 PHE A N 1
ATOM 651 C CA . PHE A 1 81 ? 4.317 -5.115 0.697 1.00 94.75 81 PHE A CA 1
ATOM 652 C C . PHE A 1 81 ? 4.994 -4.786 -0.629 1.00 94.75 81 PHE A C 1
ATOM 654 O O . PHE A 1 81 ? 4.338 -4.401 -1.596 1.00 94.75 81 PHE A O 1
ATOM 661 N N . SER A 1 82 ? 6.310 -4.974 -0.675 1.00 93.50 82 SER A N 1
ATOM 662 C CA . SER A 1 82 ? 7.114 -4.966 -1.900 1.00 93.50 82 SER A CA 1
ATOM 663 C C . SER A 1 82 ? 7.626 -6.367 -2.224 1.00 93.50 82 SER A C 1
ATOM 665 O O . SER A 1 82 ? 7.639 -7.249 -1.364 1.00 93.50 82 SER A O 1
ATOM 667 N N . GLU A 1 83 ? 8.021 -6.579 -3.479 1.00 92.12 83 GLU A N 1
ATOM 668 C CA . GLU A 1 83 ? 8.410 -7.886 -4.016 1.00 92.12 83 GLU A CA 1
ATOM 669 C C . GLU A 1 83 ? 7.377 -8.989 -3.738 1.00 92.12 83 GLU A C 1
ATOM 671 O O . GLU A 1 83 ? 7.691 -10.065 -3.218 1.00 92.12 83 GLU A O 1
ATOM 676 N N . THR A 1 84 ? 6.126 -8.714 -4.092 1.00 89.38 84 THR A N 1
ATOM 677 C CA . THR A 1 84 ? 5.004 -9.648 -3.920 1.00 89.38 84 THR A CA 1
ATOM 678 C C . THR A 1 84 ? 5.016 -10.792 -4.926 1.00 89.38 84 THR A C 1
ATOM 680 O O . THR A 1 84 ? 4.384 -11.815 -4.695 1.00 89.38 84 THR A O 1
ATOM 683 N N . TRP A 1 85 ? 5.717 -10.620 -6.052 1.00 89.94 85 TRP A N 1
ATOM 684 C CA . TRP A 1 85 ? 5.884 -11.615 -7.114 1.00 89.94 85 TRP A CA 1
ATOM 685 C C . TRP A 1 85 ? 4.556 -12.192 -7.629 1.00 89.94 85 TRP A C 1
ATOM 687 O O . TRP A 1 85 ? 4.518 -13.322 -8.129 1.00 89.94 85 TRP A O 1
ATOM 697 N N . PHE A 1 86 ? 3.470 -11.429 -7.506 1.00 86.88 86 PHE A N 1
ATOM 698 C CA . PHE A 1 86 ? 2.181 -11.805 -8.061 1.00 86.88 86 PHE A CA 1
ATOM 699 C C . PHE A 1 86 ? 2.251 -11.762 -9.585 1.00 86.88 86 PHE A C 1
ATOM 701 O O . PHE A 1 86 ? 2.967 -10.954 -10.183 1.00 86.88 86 PHE A O 1
ATOM 708 N N . ALA A 1 87 ? 1.529 -12.688 -10.208 1.00 84.31 87 ALA A N 1
ATOM 709 C CA . ALA A 1 87 ? 1.328 -12.664 -11.641 1.00 84.31 87 ALA A CA 1
ATOM 710 C C . ALA A 1 87 ? 0.129 -11.768 -11.952 1.00 84.31 87 ALA A C 1
ATOM 712 O O . ALA A 1 87 ? -0.924 -11.915 -11.330 1.00 84.31 87 ALA A O 1
ATOM 713 N N . GLU A 1 88 ? 0.270 -10.932 -12.977 1.00 83.06 88 GLU A N 1
ATOM 714 C CA . GLU A 1 88 ? -0.826 -10.118 -13.512 1.00 83.06 88 GLU A CA 1
ATOM 715 C C . GLU A 1 88 ? -2.026 -10.988 -13.932 1.00 83.06 88 GLU A C 1
ATOM 717 O O . GLU A 1 88 ? -3.175 -10.594 -13.783 1.00 83.06 88 GLU A O 1
ATOM 722 N N . SER A 1 89 ? -1.769 -12.222 -14.381 1.00 86.69 89 SER A N 1
ATOM 723 C CA . SER A 1 89 ? -2.803 -13.187 -14.772 1.00 86.69 89 SER A CA 1
ATOM 724 C C . SER A 1 89 ? -3.528 -13.859 -13.603 1.00 86.69 89 SER A C 1
ATOM 726 O O . SER A 1 89 ? -4.513 -14.559 -13.824 1.00 86.69 89 SER A O 1
ATOM 728 N N . ALA A 1 90 ? -3.011 -13.756 -12.376 1.00 87.50 90 ALA A N 1
ATOM 729 C CA . ALA A 1 90 ? -3.665 -14.352 -11.216 1.00 87.50 90 ALA A CA 1
ATOM 730 C C . ALA A 1 90 ? -4.883 -13.509 -10.821 1.00 87.50 90 ALA A C 1
ATOM 732 O O . ALA A 1 90 ? -4.852 -12.291 -10.956 1.00 87.50 90 ALA A O 1
ATOM 733 N N . SER A 1 91 ? -5.951 -14.133 -10.324 1.00 89.94 91 SER A N 1
ATOM 734 C CA . SER A 1 91 ? -7.126 -13.393 -9.853 1.00 89.94 91 SER A CA 1
ATOM 735 C C . SER A 1 91 ? -6.821 -12.650 -8.551 1.00 89.94 91 SER A C 1
ATOM 737 O O . SER A 1 91 ? -6.104 -13.175 -7.698 1.00 89.94 91 SER A O 1
ATOM 739 N N . ASP A 1 92 ? -7.418 -11.471 -8.358 1.00 89.19 92 ASP A N 1
ATOM 740 C CA . ASP A 1 92 ? -7.309 -10.731 -7.088 1.00 89.19 92 ASP A CA 1
ATOM 741 C C . ASP A 1 92 ? -7.806 -11.581 -5.906 1.00 89.19 92 ASP A C 1
ATOM 743 O O . ASP A 1 92 ? -7.145 -11.659 -4.875 1.00 89.19 92 ASP A O 1
ATOM 747 N N . SER A 1 93 ? -8.868 -12.369 -6.117 1.00 90.50 93 SER A N 1
ATOM 748 C CA . SER A 1 93 ? -9.428 -13.280 -5.108 1.00 90.50 93 SER A CA 1
ATOM 749 C C . SER A 1 93 ? -8.434 -14.289 -4.530 1.00 90.50 93 SER A C 1
ATOM 751 O O . SER A 1 93 ? -8.592 -14.751 -3.400 1.00 90.50 93 SER A O 1
ATOM 753 N N . SER A 1 94 ? -7.379 -14.634 -5.275 1.00 89.31 94 SER A N 1
ATOM 754 C CA . SER A 1 94 ? -6.336 -15.541 -4.785 1.00 89.31 94 SER A CA 1
ATOM 755 C C . SER A 1 94 ? -5.539 -14.932 -3.628 1.00 89.31 94 SER A C 1
ATOM 757 O O . SER A 1 94 ? -4.998 -15.662 -2.794 1.00 89.31 94 SER A O 1
ATOM 759 N N . PHE A 1 95 ? -5.492 -13.603 -3.556 1.00 90.44 95 PHE A N 1
ATOM 760 C CA . PHE A 1 95 ? -4.682 -12.826 -2.624 1.00 90.44 95 PHE A CA 1
ATOM 761 C C . PHE A 1 95 ? -5.521 -12.066 -1.591 1.00 90.44 95 PHE A C 1
ATOM 763 O O . PHE A 1 95 ? -4.956 -11.365 -0.756 1.00 90.44 95 PHE A O 1
ATOM 770 N N . ASP A 1 96 ? -6.844 -12.246 -1.598 1.00 92.44 96 ASP A N 1
ATOM 771 C CA . ASP A 1 96 ? -7.740 -11.576 -0.659 1.00 92.44 96 ASP A CA 1
ATOM 772 C C . ASP A 1 96 ? -7.443 -11.955 0.796 1.00 92.44 96 ASP A C 1
ATOM 774 O O . ASP A 1 96 ? -7.053 -13.085 1.123 1.00 92.44 96 ASP A O 1
ATOM 778 N N . ILE A 1 97 ? -7.657 -10.988 1.685 1.00 94.31 97 ILE A N 1
ATOM 779 C CA . ILE A 1 97 ? -7.519 -11.137 3.131 1.00 94.31 97 ILE A CA 1
ATOM 780 C C . ILE A 1 97 ? -8.756 -10.532 3.786 1.00 94.31 97 ILE A C 1
ATOM 782 O O . ILE A 1 97 ? -9.102 -9.381 3.525 1.00 94.31 97 ILE A O 1
ATOM 786 N N . ASP A 1 98 ? -9.390 -11.287 4.680 1.00 94.50 98 ASP A N 1
ATOM 787 C CA . ASP A 1 98 ? -10.613 -10.861 5.357 1.00 94.50 98 ASP A CA 1
ATOM 788 C C . ASP A 1 98 ? -10.468 -9.487 6.031 1.00 94.50 98 ASP A C 1
ATOM 790 O O . ASP A 1 98 ? -9.583 -9.280 6.867 1.00 94.50 98 ASP A O 1
ATOM 794 N N . ASN A 1 99 ? -11.436 -8.595 5.791 1.00 95.31 99 ASN A N 1
ATOM 795 C CA . ASN A 1 99 ? -11.499 -7.216 6.305 1.00 95.31 99 ASN A CA 1
ATOM 796 C C . ASN A 1 99 ? -10.438 -6.260 5.735 1.00 95.31 99 ASN A C 1
ATOM 798 O O . ASN A 1 99 ? -10.200 -5.198 6.325 1.00 95.31 99 ASN A O 1
ATOM 802 N N . PHE A 1 100 ? -9.794 -6.611 4.621 1.00 96.69 100 PHE A N 1
ATOM 803 C CA . PHE A 1 100 ? -8.863 -5.731 3.930 1.00 96.69 100 PHE A CA 1
ATOM 804 C C . PHE A 1 100 ? -9.227 -5.573 2.453 1.00 96.69 100 PHE A C 1
ATOM 806 O O . PHE A 1 100 ? -9.348 -6.547 1.720 1.00 96.69 100 PHE A O 1
ATOM 813 N N . CYS A 1 101 ? -9.289 -4.324 1.993 1.00 96.75 101 CYS A N 1
ATOM 814 C CA . CYS A 1 101 ? -9.382 -4.002 0.577 1.00 96.75 101 CYS A CA 1
ATOM 815 C C . CYS A 1 101 ? -7.983 -4.056 -0.052 1.00 96.75 101 CYS A C 1
ATOM 817 O O . CYS A 1 101 ? -7.107 -3.257 0.300 1.00 96.75 101 CYS A O 1
ATOM 819 N N . GLN A 1 102 ? -7.771 -4.989 -0.979 1.00 95.62 102 GLN A N 1
ATOM 820 C CA . GLN A 1 102 ? -6.506 -5.146 -1.689 1.00 95.62 102 GLN A CA 1
ATOM 821 C C . GLN A 1 102 ? -6.395 -4.177 -2.876 1.00 95.62 102 GLN A C 1
ATOM 823 O O . GLN A 1 102 ? -7.345 -3.991 -3.641 1.00 95.62 102 GLN A O 1
ATOM 828 N N . LYS A 1 103 ? -5.202 -3.598 -3.061 1.00 96.50 103 LYS A N 1
ATOM 829 C CA . LYS A 1 103 ? -4.731 -2.965 -4.302 1.00 96.50 103 LYS A CA 1
ATOM 830 C C . LYS A 1 103 ? -3.307 -3.432 -4.586 1.00 96.50 103 LYS A C 1
ATOM 832 O O . LYS A 1 103 ? -2.475 -3.416 -3.688 1.00 96.50 103 LYS A O 1
ATOM 837 N N . ARG A 1 104 ? -3.000 -3.821 -5.820 1.00 93.81 104 ARG A N 1
ATOM 838 C CA . ARG A 1 104 ? -1.660 -4.285 -6.216 1.00 93.81 104 ARG A CA 1
ATOM 839 C C . ARG A 1 104 ? -1.188 -3.607 -7.490 1.00 93.81 104 ARG A C 1
ATOM 841 O O . ARG A 1 104 ? -2.004 -3.082 -8.235 1.00 93.81 104 ARG A O 1
ATOM 848 N N . SER A 1 105 ? 0.117 -3.594 -7.709 1.00 94.38 105 SER A N 1
ATOM 849 C CA . SER A 1 105 ? 0.773 -3.222 -8.958 1.00 94.38 105 SER A CA 1
ATOM 850 C C . SER A 1 105 ? 1.772 -4.319 -9.272 1.00 94.38 105 SER A C 1
ATOM 852 O O . SER A 1 105 ? 2.793 -4.427 -8.595 1.00 94.38 105 SER A O 1
ATOM 854 N N . ASP A 1 106 ? 1.472 -5.144 -10.267 1.00 92.19 106 ASP A N 1
ATOM 855 C CA . ASP A 1 106 ? 2.292 -6.308 -10.586 1.00 92.19 106 ASP A CA 1
ATOM 856 C C . ASP A 1 106 ? 3.425 -5.956 -11.553 1.00 92.19 106 ASP A C 1
ATOM 858 O O . ASP A 1 106 ? 3.377 -4.961 -12.283 1.00 92.19 106 ASP A O 1
ATOM 862 N N . ARG A 1 107 ? 4.473 -6.786 -11.559 1.00 91.25 107 ARG A N 1
ATOM 863 C CA . ARG A 1 107 ? 5.592 -6.610 -12.484 1.00 91.25 107 ARG A CA 1
ATOM 864 C C . ARG A 1 107 ? 5.129 -6.888 -13.912 1.00 91.25 107 ARG A C 1
ATOM 866 O O . ARG A 1 107 ? 4.740 -8.009 -14.235 1.00 91.25 107 ARG A O 1
ATOM 873 N N . THR A 1 108 ? 5.336 -5.917 -14.793 1.00 90.94 108 THR A N 1
ATOM 874 C CA . THR A 1 108 ? 5.160 -6.074 -16.238 1.00 90.94 108 THR A CA 1
ATOM 875 C C . THR A 1 108 ? 6.509 -6.250 -16.947 1.00 90.94 108 THR A C 1
ATOM 877 O O . THR A 1 108 ? 7.593 -6.127 -16.355 1.00 90.94 108 THR A O 1
ATOM 880 N N . LYS A 1 109 ? 6.462 -6.519 -18.258 1.00 89.50 109 LYS A N 1
ATOM 881 C CA . LYS A 1 109 ? 7.661 -6.630 -19.109 1.00 89.50 109 LYS A CA 1
ATOM 882 C C . LYS A 1 109 ? 8.492 -5.337 -19.154 1.00 89.50 109 LYS A C 1
ATOM 884 O O . LYS A 1 109 ? 9.690 -5.419 -19.407 1.00 89.50 109 LYS A O 1
ATOM 889 N N . ALA A 1 110 ? 7.895 -4.181 -18.845 1.00 88.56 110 ALA A N 1
ATOM 890 C CA . ALA A 1 110 ? 8.567 -2.876 -18.830 1.00 88.56 110 ALA A CA 1
ATOM 891 C C . ALA A 1 110 ? 9.680 -2.765 -17.770 1.00 88.56 110 ALA A C 1
ATOM 893 O O . ALA A 1 110 ? 10.572 -1.932 -17.890 1.00 88.56 110 ALA A O 1
ATOM 894 N N . SER A 1 111 ? 9.666 -3.634 -16.756 1.00 87.56 111 SER A N 1
ATOM 895 C CA . SER A 1 111 ? 10.736 -3.705 -15.756 1.00 87.56 111 SER A CA 1
ATOM 896 C C . SER A 1 111 ? 12.052 -4.283 -16.288 1.00 87.56 111 SER A C 1
ATOM 898 O O . SER A 1 111 ? 13.068 -4.183 -15.609 1.00 87.56 111 SER A O 1
ATOM 900 N N . TYR A 1 112 ? 12.045 -4.971 -17.438 1.00 88.25 112 TYR A N 1
ATOM 901 C CA . TYR A 1 112 ? 13.161 -5.792 -17.941 1.00 88.25 112 TYR A CA 1
ATOM 902 C C . TYR A 1 112 ? 13.713 -6.827 -16.938 1.00 88.25 112 TYR A C 1
ATOM 904 O O . TYR A 1 112 ? 14.765 -7.427 -17.160 1.00 88.25 112 TYR A O 1
ATOM 912 N N . LYS A 1 113 ? 13.004 -7.087 -15.832 1.00 84.56 113 LYS A N 1
ATOM 913 C CA . LYS A 1 113 ? 13.400 -8.065 -14.816 1.00 84.56 113 LYS A CA 1
ATOM 914 C C . LYS A 1 113 ? 12.884 -9.436 -15.224 1.00 84.56 113 LYS A C 1
ATOM 916 O O . LYS A 1 113 ? 11.718 -9.584 -15.586 1.00 84.56 113 LYS A O 1
ATOM 921 N N . SER A 1 114 ? 13.726 -10.459 -15.104 1.00 81.69 114 SER A N 1
ATOM 922 C CA . SER A 1 114 ? 13.339 -11.852 -15.366 1.00 81.69 114 SER A CA 1
ATOM 923 C C . SER A 1 114 ? 12.485 -12.450 -14.243 1.00 81.69 114 SER A C 1
ATOM 925 O O . SER A 1 114 ? 11.673 -13.342 -14.485 1.00 81.69 114 SER A O 1
ATOM 927 N N . ARG A 1 115 ? 12.634 -11.946 -13.012 1.00 84.94 115 ARG A N 1
ATOM 928 C CA . ARG A 1 115 ? 11.936 -12.432 -11.819 1.00 84.94 115 ARG A CA 1
ATOM 929 C C . ARG A 1 115 ? 11.743 -11.313 -10.805 1.00 84.94 115 ARG A C 1
ATOM 931 O O . ARG A 1 115 ? 12.534 -10.379 -10.731 1.00 84.94 115 ARG A O 1
ATOM 938 N N . GLY A 1 116 ? 10.718 -11.483 -9.983 1.00 86.56 116 GLY A N 1
ATOM 939 C CA . GLY A 1 116 ? 10.466 -10.654 -8.818 1.00 86.56 116 GLY A CA 1
ATOM 940 C C . GLY A 1 116 ? 9.615 -9.430 -9.110 1.00 86.56 116 GLY A C 1
ATOM 941 O O . GLY A 1 116 ? 8.867 -9.438 -10.082 1.00 86.56 116 GLY A O 1
ATOM 942 N N . GLY A 1 117 ? 9.708 -8.413 -8.256 1.00 89.94 117 GLY A N 1
ATOM 943 C CA . GLY A 1 117 ? 8.886 -7.208 -8.353 1.00 89.94 117 GLY A CA 1
ATOM 944 C C . GLY A 1 117 ? 7.477 -7.382 -7.783 1.00 89.94 117 GLY A C 1
ATOM 945 O O . GLY A 1 117 ? 7.183 -8.342 -7.068 1.00 89.94 117 GLY A O 1
ATOM 946 N N . GLY A 1 118 ? 6.617 -6.430 -8.090 1.00 92.88 118 GLY A N 1
ATOM 947 C CA . GLY A 1 118 ? 5.278 -6.271 -7.566 1.00 92.88 118 GLY A CA 1
ATOM 948 C C . GLY A 1 118 ? 5.252 -5.478 -6.261 1.00 92.88 118 GLY A C 1
ATOM 949 O O . GLY A 1 118 ? 6.107 -5.645 -5.384 1.00 92.88 118 GLY A O 1
ATOM 950 N N . THR A 1 119 ? 4.240 -4.631 -6.119 1.00 95.00 119 THR A N 1
ATOM 951 C CA . THR A 1 119 ? 3.879 -3.965 -4.866 1.00 95.00 119 THR A CA 1
ATOM 952 C C . THR A 1 119 ? 2.406 -4.216 -4.556 1.00 95.00 119 THR A C 1
ATOM 954 O O . THR A 1 119 ? 1.579 -4.368 -5.452 1.00 95.00 119 THR A O 1
ATOM 957 N N . CYS A 1 120 ? 2.055 -4.301 -3.277 1.00 95.12 120 CYS A N 1
ATOM 958 C CA . CYS A 1 120 ? 0.681 -4.511 -2.833 1.00 95.12 120 CYS A CA 1
ATOM 959 C C . CYS A 1 120 ? 0.391 -3.696 -1.578 1.00 95.12 120 CYS A C 1
ATOM 961 O O . CYS A 1 120 ? 1.241 -3.536 -0.703 1.00 95.12 120 CYS A O 1
ATOM 963 N N . LEU A 1 121 ? -0.837 -3.210 -1.494 1.00 97.06 121 LEU A N 1
ATOM 964 C CA . LEU A 1 121 ? -1.405 -2.493 -0.374 1.00 97.06 121 LEU A CA 1
ATOM 965 C C . LEU A 1 121 ? -2.685 -3.207 0.059 1.00 97.06 121 LEU A C 1
ATOM 967 O O . LEU A 1 121 ? -3.584 -3.423 -0.750 1.00 97.06 121 LEU A O 1
ATOM 971 N N . TYR A 1 122 ? -2.782 -3.521 1.343 1.00 96.94 122 TYR A N 1
ATOM 972 C CA . TYR A 1 122 ? -4.024 -3.938 1.982 1.00 96.94 122 TYR A CA 1
ATOM 973 C C . TYR A 1 122 ? -4.500 -2.813 2.893 1.00 96.94 122 TYR A C 1
ATOM 975 O O . TYR A 1 122 ? -3.777 -2.393 3.798 1.00 96.94 122 TYR A O 1
ATOM 983 N N . VAL A 1 123 ? -5.715 -2.324 2.656 1.00 97.44 123 VAL A N 1
ATOM 984 C CA . VAL A 1 123 ? -6.331 -1.251 3.442 1.00 97.44 123 VAL A CA 1
ATOM 985 C C . VAL A 1 123 ? -7.374 -1.848 4.369 1.00 97.44 123 VAL A C 1
ATOM 987 O O . VAL A 1 123 ? -8.315 -2.482 3.903 1.00 97.44 123 VAL A O 1
ATOM 990 N N . ASN A 1 124 ? -7.232 -1.636 5.675 1.00 96.50 124 ASN A N 1
ATOM 991 C CA . ASN A 1 124 ? -8.176 -2.162 6.653 1.00 96.50 124 ASN A CA 1
ATOM 992 C C . ASN A 1 124 ? -9.546 -1.496 6.493 1.00 96.50 124 ASN A C 1
ATOM 994 O O . ASN A 1 124 ? -9.685 -0.280 6.665 1.00 96.50 124 ASN A O 1
ATOM 998 N N . GLU A 1 125 ? -10.574 -2.298 6.234 1.00 96.00 125 GLU A N 1
ATOM 999 C CA . GLU A 1 125 ? -11.937 -1.820 5.977 1.00 96.00 125 GLU A CA 1
ATOM 1000 C C . GLU A 1 125 ? -12.578 -1.163 7.205 1.00 96.00 125 GLU A C 1
ATOM 1002 O O . GLU A 1 125 ? -13.540 -0.404 7.096 1.00 96.00 125 GLU A O 1
ATOM 1007 N N . LYS A 1 126 ? -12.030 -1.413 8.402 1.00 93.81 126 LYS A N 1
ATOM 1008 C CA . LYS A 1 126 ? -12.457 -0.750 9.643 1.00 93.81 126 LYS A CA 1
ATOM 1009 C C . LYS A 1 126 ? -11.865 0.651 9.800 1.00 93.81 126 LYS A C 1
ATOM 1011 O O . LYS A 1 126 ? -12.390 1.414 10.614 1.00 93.81 126 LYS A O 1
ATOM 1016 N N . TRP A 1 127 ? -10.813 0.970 9.042 1.00 94.00 127 TRP A N 1
ATOM 1017 C CA . TRP A 1 127 ? -10.110 2.253 9.057 1.00 94.00 127 TRP A CA 1
ATOM 1018 C C . TRP A 1 127 ? -10.520 3.155 7.884 1.00 94.00 127 TRP A C 1
ATOM 1020 O O . TRP A 1 127 ? -10.740 4.355 8.075 1.00 94.00 127 TRP A O 1
ATOM 1030 N N . CYS A 1 128 ? -10.686 2.578 6.691 1.00 94.75 128 CYS A N 1
ATOM 1031 C CA . CYS A 1 128 ? -11.105 3.271 5.475 1.00 94.75 128 CYS A CA 1
ATOM 1032 C C . CYS A 1 128 ? -12.131 2.427 4.710 1.00 94.75 128 CYS A C 1
ATOM 1034 O O . CYS A 1 128 ? -11.942 1.227 4.537 1.00 94.75 128 CYS A O 1
ATOM 1036 N N . HIS A 1 129 ? -13.209 3.053 4.236 1.00 95.50 129 HIS A N 1
ATOM 1037 C CA . HIS A 1 129 ? -14.216 2.360 3.436 1.00 95.50 129 HIS A CA 1
ATOM 1038 C C . HIS A 1 129 ? -13.630 1.952 2.067 1.00 95.50 12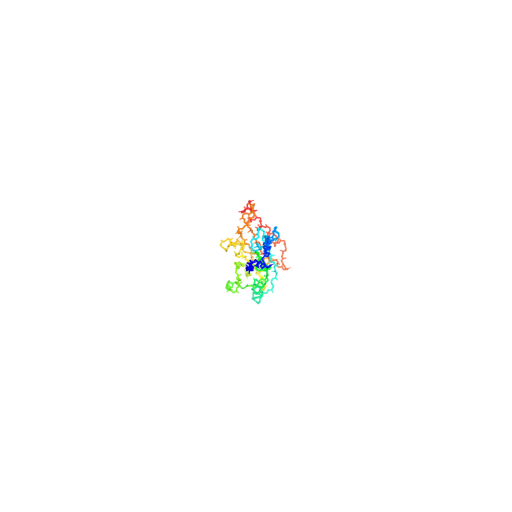9 HIS A C 1
ATOM 1040 O O . HIS A 1 129 ? -12.994 2.799 1.438 1.00 95.50 129 HIS A O 1
ATOM 1046 N N . PRO A 1 130 ? -13.890 0.738 1.541 1.00 95.69 130 PRO A N 1
ATOM 1047 C CA . PRO A 1 130 ? -13.374 0.298 0.236 1.00 95.69 130 PRO A CA 1
ATOM 1048 C C . PRO A 1 130 ? -13.650 1.273 -0.920 1.00 95.69 130 PRO A C 1
ATOM 1050 O O . PRO A 1 130 ? -12.767 1.545 -1.727 1.00 95.69 130 PRO A O 1
ATOM 1053 N N . ASN A 1 131 ? -14.843 1.882 -0.959 1.00 96.44 131 ASN A N 1
ATOM 1054 C CA . ASN A 1 131 ? -15.199 2.887 -1.979 1.00 96.44 131 ASN A CA 1
ATOM 1055 C C . ASN A 1 131 ? -14.364 4.178 -1.922 1.00 96.44 131 ASN A C 1
ATOM 1057 O O . ASN A 1 131 ? -14.401 4.943 -2.875 1.00 96.44 131 ASN A O 1
ATOM 1061 N N . ASN A 1 132 ? -13.629 4.421 -0.833 1.00 95.25 132 ASN A N 1
ATOM 1062 C CA . ASN A 1 132 ? -12.739 5.572 -0.668 1.00 95.25 132 ASN A CA 1
ATOM 1063 C C . ASN A 1 132 ? -11.268 5.219 -0.953 1.00 95.25 132 ASN A C 1
ATOM 1065 O O . ASN A 1 132 ? -10.373 5.999 -0.619 1.00 95.25 132 ASN A O 1
ATOM 1069 N N . VAL A 1 133 ? -11.005 4.030 -1.506 1.00 96.94 133 VAL A N 1
ATOM 1070 C CA . VAL A 1 133 ? -9.672 3.534 -1.856 1.00 96.94 133 VAL A CA 1
ATOM 1071 C C . VAL A 1 133 ? -9.503 3.603 -3.369 1.00 96.94 133 VAL A C 1
ATOM 1073 O O . VAL A 1 133 ? -10.064 2.796 -4.110 1.00 96.94 133 VAL A O 1
ATOM 1076 N N . HIS A 1 134 ? -8.696 4.551 -3.841 1.00 95.94 134 HIS A N 1
ATOM 1077 C CA . HIS A 1 134 ? -8.525 4.811 -5.269 1.00 95.94 134 HIS A CA 1
ATOM 1078 C C . HIS A 1 134 ? -7.063 4.714 -5.680 1.00 95.94 134 HIS A C 1
ATOM 1080 O O . HIS A 1 134 ? -6.236 5.511 -5.241 1.00 95.94 134 HIS A O 1
ATOM 1086 N N . VAL A 1 135 ? -6.753 3.784 -6.581 1.00 96.69 135 VAL A N 1
ATOM 1087 C CA . VAL A 1 135 ? -5.446 3.750 -7.245 1.00 96.69 135 VAL A CA 1
ATOM 1088 C C . VAL A 1 135 ? -5.350 4.974 -8.144 1.00 96.69 135 VAL A C 1
ATOM 1090 O O . VAL A 1 135 ? -6.219 5.201 -8.984 1.00 96.69 135 VAL A O 1
ATOM 1093 N N . LYS A 1 136 ? -4.326 5.795 -7.925 1.00 94.94 136 LYS A N 1
ATOM 1094 C CA . LYS A 1 136 ? -4.053 6.979 -8.744 1.00 94.94 136 LYS A CA 1
ATOM 1095 C C . LYS A 1 136 ? -3.061 6.670 -9.844 1.00 94.94 136 LYS A C 1
ATOM 1097 O O . LYS A 1 136 ? -3.223 7.159 -10.955 1.00 94.94 136 LYS A O 1
ATOM 1102 N N . GLN A 1 137 ? -2.068 5.842 -9.538 1.00 94.06 137 GLN A N 1
ATOM 1103 C CA . GLN A 1 137 ? -1.041 5.486 -10.499 1.00 94.06 137 GLN A CA 1
ATOM 1104 C C . GLN A 1 137 ? -0.361 4.178 -10.128 1.00 94.06 137 GLN A C 1
ATOM 1106 O O . GLN A 1 137 ? -0.219 3.833 -8.953 1.00 94.06 137 GLN A O 1
ATOM 1111 N N . GLN A 1 138 ? 0.088 3.478 -11.158 1.00 95.50 138 GLN A N 1
ATOM 1112 C CA . GLN A 1 138 ? 0.940 2.305 -11.071 1.00 95.50 138 GLN A CA 1
ATOM 1113 C C . GLN A 1 138 ? 2.114 2.541 -12.011 1.00 95.50 138 GLN A C 1
ATOM 1115 O O . GLN A 1 138 ? 1.914 2.921 -13.164 1.00 95.50 138 GLN A O 1
ATOM 1120 N N . LEU A 1 139 ? 3.332 2.353 -11.518 1.00 94.56 139 LEU A N 1
ATOM 1121 C CA . LEU A 1 139 ? 4.543 2.462 -12.321 1.00 94.56 139 LEU A CA 1
ATOM 1122 C C . LEU A 1 139 ? 5.302 1.149 -12.249 1.00 94.56 139 LEU A C 1
ATOM 1124 O O . LEU A 1 139 ? 5.523 0.604 -11.169 1.00 94.56 139 LEU A O 1
ATOM 1128 N N . CYS A 1 140 ? 5.740 0.676 -13.407 1.00 93.81 140 CYS A N 1
ATOM 1129 C CA . CYS A 1 140 ? 6.629 -0.464 -13.520 1.00 93.81 140 CYS A CA 1
ATOM 1130 C C . CYS A 1 140 ? 7.763 -0.082 -14.467 1.00 93.81 140 CYS A C 1
ATOM 1132 O O . CYS A 1 140 ? 7.581 -0.045 -15.683 1.00 93.81 140 CYS A O 1
ATOM 1134 N N . THR A 1 141 ? 8.916 0.254 -13.896 1.00 93.75 141 THR A N 1
ATOM 1135 C CA . THR A 1 141 ? 10.123 0.627 -14.631 1.00 93.75 141 THR A CA 1
ATOM 1136 C C . THR A 1 141 ? 11.275 -0.309 -14.253 1.00 93.75 141 THR A C 1
ATOM 1138 O O . THR A 1 141 ? 11.167 -1.114 -13.313 1.00 93.75 141 THR A O 1
ATOM 1141 N N . PRO A 1 142 ? 12.400 -0.254 -14.982 1.00 92.88 142 PRO A N 1
ATOM 1142 C CA . PRO A 1 142 ? 13.577 -1.046 -14.637 1.00 92.88 142 PRO A CA 1
ATOM 1143 C C . PRO A 1 142 ? 14.151 -0.665 -13.271 1.00 92.88 142 PRO A C 1
ATOM 1145 O O . PRO A 1 142 ? 14.592 -1.531 -12.511 1.00 92.88 142 PRO A O 1
ATOM 1148 N N . ASP A 1 143 ? 14.063 0.621 -12.940 1.00 94.19 143 ASP A N 1
ATOM 1149 C CA . ASP A 1 143 ? 14.632 1.201 -11.730 1.00 94.19 143 ASP A CA 1
ATOM 1150 C C . ASP A 1 143 ? 13.707 1.051 -10.516 1.00 94.19 143 ASP A C 1
ATOM 1152 O O . ASP A 1 143 ? 14.168 0.736 -9.415 1.00 94.19 143 ASP A O 1
ATOM 1156 N N . LEU A 1 144 ? 12.392 1.216 -10.697 1.00 94.38 144 LEU A N 1
ATOM 1157 C CA . LEU A 1 144 ? 11.433 1.114 -9.602 1.00 94.38 144 LEU A CA 1
ATOM 1158 C C . LEU A 1 144 ? 10.077 0.553 -10.018 1.00 94.38 144 LEU A C 1
ATOM 1160 O O . LEU A 1 144 ? 9.677 0.573 -11.177 1.00 94.38 144 LEU A O 1
ATOM 1164 N N . GLU A 1 145 ? 9.339 0.080 -9.026 1.00 95.06 145 GLU A N 1
ATOM 1165 C CA . GLU A 1 145 ? 7.938 -0.302 -9.147 1.00 95.06 145 GLU A CA 1
ATOM 1166 C C . GLU A 1 145 ? 7.154 0.405 -8.043 1.00 95.06 145 GLU A C 1
ATOM 1168 O O . GLU A 1 145 ? 7.583 0.423 -6.889 1.00 95.06 145 GLU A O 1
ATOM 1173 N N . MET A 1 146 ? 6.032 1.034 -8.384 1.00 95.88 146 MET A N 1
ATOM 1174 C CA . MET A 1 146 ? 5.290 1.885 -7.458 1.00 95.88 146 MET A CA 1
ATOM 1175 C C . MET A 1 146 ? 3.786 1.706 -7.609 1.00 95.88 146 MET A C 1
ATOM 1177 O O . MET A 1 146 ? 3.260 1.723 -8.717 1.00 95.88 146 MET A O 1
ATOM 1181 N N . LEU A 1 147 ? 3.102 1.619 -6.470 1.00 97.19 147 LEU A N 1
ATOM 1182 C CA . LEU A 1 147 ? 1.651 1.692 -6.360 1.00 97.19 147 LEU A CA 1
ATOM 1183 C C . LEU A 1 147 ? 1.275 2.941 -5.558 1.00 97.19 147 LEU A C 1
ATOM 1185 O O . LEU A 1 147 ? 1.614 3.046 -4.381 1.00 97.19 147 LEU A O 1
ATOM 1189 N N . ASN A 1 148 ? 0.557 3.860 -6.194 1.00 96.44 148 ASN A N 1
AT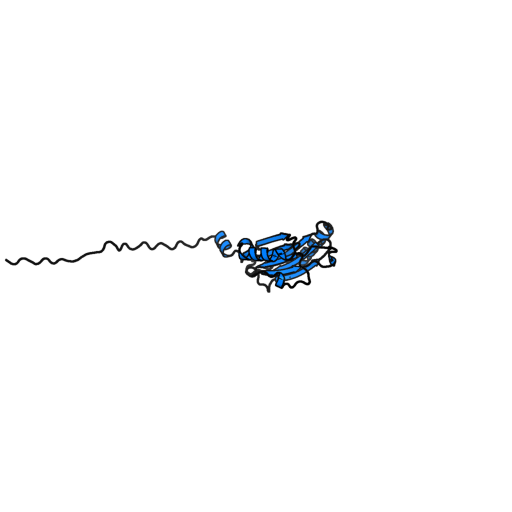OM 1190 C CA . ASN A 1 148 ? 0.045 5.082 -5.588 1.00 96.44 148 ASN A CA 1
ATOM 1191 C C . ASN A 1 148 ? -1.462 4.949 -5.351 1.00 96.44 148 ASN A C 1
ATOM 1193 O O . ASN A 1 148 ? -2.238 4.742 -6.292 1.00 96.44 148 ASN A O 1
ATOM 1197 N N . VAL A 1 149 ? -1.875 5.085 -4.091 1.00 96.94 149 VAL A N 1
ATOM 1198 C CA . VAL A 1 149 ? -3.268 4.954 -3.667 1.00 96.94 149 VAL A CA 1
ATOM 1199 C C . VAL A 1 149 ? -3.687 6.146 -2.818 1.00 96.94 149 VAL A C 1
ATOM 1201 O O . VAL A 1 149 ? -3.107 6.437 -1.778 1.00 96.94 149 VAL A O 1
ATOM 1204 N N . ALA A 1 150 ? -4.758 6.800 -3.243 1.00 95.00 150 ALA A N 1
ATOM 1205 C CA . ALA A 1 150 ? -5.479 7.800 -2.479 1.00 95.00 150 ALA A CA 1
ATOM 1206 C C . ALA A 1 150 ? -6.531 7.142 -1.578 1.00 95.00 150 ALA A C 1
ATOM 1208 O O . ALA A 1 150 ? -7.316 6.312 -2.037 1.00 95.00 150 ALA A O 1
ATOM 1209 N N . LEU A 1 151 ? -6.583 7.568 -0.320 1.00 94.25 151 LEU A N 1
ATOM 1210 C CA . LEU A 1 151 ? -7.424 7.018 0.738 1.00 94.25 151 LEU A CA 1
ATOM 1211 C C . LEU A 1 151 ? -8.156 8.148 1.468 1.00 94.25 151 LEU A C 1
ATOM 1213 O O . LEU A 1 151 ? -7.580 9.208 1.717 1.00 94.25 151 LEU A O 1
ATOM 1217 N N . ARG A 1 152 ? -9.404 7.912 1.884 1.00 93.00 152 ARG A N 1
ATOM 1218 C CA . ARG A 1 152 ? -10.119 8.789 2.827 1.00 93.00 152 ARG A CA 1
ATOM 1219 C C . ARG A 1 152 ? -10.619 7.977 4.029 1.00 93.00 152 ARG A C 1
ATOM 1221 O O . ARG A 1 152 ? -11.680 7.350 3.921 1.00 93.00 152 ARG A O 1
ATOM 1228 N N . PRO A 1 153 ? -9.874 7.967 5.155 1.00 92.81 153 PRO A N 1
ATOM 1229 C CA . PRO A 1 153 ? -10.261 7.210 6.343 1.00 92.81 153 PRO A CA 1
ATOM 1230 C C . PRO A 1 153 ? -11.548 7.760 6.972 1.00 92.81 153 PRO A C 1
ATOM 1232 O O . PRO A 1 153 ? -11.986 8.862 6.650 1.00 92.81 153 PRO A O 1
ATOM 1235 N N . PHE A 1 154 ? -12.155 7.006 7.894 1.00 91.19 154 PHE A N 1
ATOM 1236 C CA . PHE A 1 154 ? -13.384 7.439 8.584 1.00 91.19 154 PHE A CA 1
ATOM 1237 C C . PHE A 1 154 ? -13.176 8.629 9.524 1.00 91.19 154 PHE A C 1
ATOM 1239 O O . PHE A 1 154 ? -14.098 9.412 9.742 1.00 91.19 154 PHE A O 1
ATOM 1246 N N . TYR A 1 155 ? -11.979 8.743 10.099 1.00 88.00 155 TYR A N 1
ATOM 1247 C CA . TYR A 1 155 ? -11.642 9.769 11.084 1.00 88.00 155 TYR A CA 1
ATOM 1248 C C . TYR A 1 155 ? -10.352 10.494 10.685 1.00 88.00 155 TYR A C 1
ATOM 1250 O O . TYR A 1 155 ? -9.335 10.332 11.357 1.00 88.00 155 TYR A O 1
ATOM 1258 N N . PRO A 1 156 ? -10.357 11.259 9.582 1.00 85.25 156 PRO A N 1
ATOM 1259 C CA . PRO A 1 156 ? -9.233 12.119 9.255 1.00 85.25 156 PRO A CA 1
ATOM 1260 C C . PRO A 1 156 ? -9.091 13.236 10.308 1.00 85.25 156 PRO A C 1
ATOM 1262 O O . PRO A 1 156 ? -10.108 13.688 10.851 1.00 85.25 156 PRO A O 1
ATOM 1265 N N . PRO A 1 157 ? -7.867 13.707 10.607 1.00 81.44 157 PRO A N 1
ATOM 1266 C CA . PRO A 1 157 ? -7.684 14.968 11.320 1.00 81.44 157 PRO A CA 1
ATOM 1267 C C . PRO A 1 157 ? -8.325 16.129 10.547 1.00 81.44 157 PRO A C 1
ATOM 1269 O O . PRO A 1 157 ? -8.537 16.040 9.338 1.00 81.44 157 PRO A O 1
ATOM 1272 N N . ARG A 1 158 ? -8.646 17.226 11.239 1.00 80.56 158 ARG A N 1
ATOM 1273 C CA . ARG A 1 158 ? -9.418 18.339 10.661 1.00 80.56 158 ARG A CA 1
ATOM 1274 C C . ARG A 1 158 ? -8.705 18.993 9.474 1.00 80.56 158 ARG A C 1
ATOM 1276 O O . ARG A 1 158 ? -9.369 19.474 8.564 1.00 80.56 158 ARG A O 1
ATOM 1283 N N . GLU A 1 159 ? -7.381 18.988 9.504 1.00 83.25 159 GLU A N 1
ATOM 1284 C CA . GLU A 1 159 ? -6.496 19.617 8.531 1.00 83.25 159 GLU A CA 1
ATOM 1285 C C . GLU A 1 159 ? -6.226 18.727 7.308 1.00 83.25 159 GLU A C 1
ATOM 1287 O O . GLU A 1 159 ? -5.898 19.245 6.252 1.00 83.25 159 GLU A O 1
ATOM 1292 N N . PHE A 1 160 ? -6.402 17.403 7.416 1.00 80.00 160 PHE A N 1
ATOM 1293 C CA . PHE A 1 160 ? -6.008 16.449 6.373 1.00 80.00 160 PHE A CA 1
ATOM 1294 C C . PHE A 1 160 ? -7.215 15.668 5.870 1.00 80.00 160 PHE A C 1
ATOM 1296 O O . PHE A 1 160 ? -7.668 14.721 6.504 1.00 80.00 160 PHE A O 1
ATOM 1303 N N . THR A 1 161 ? -7.752 16.015 4.704 1.00 82.38 161 THR A N 1
ATOM 1304 C CA . THR A 1 161 ? -9.008 15.406 4.217 1.00 82.38 161 THR A CA 1
ATOM 1305 C C . THR A 1 161 ? -8.826 14.077 3.478 1.00 82.38 161 THR A C 1
ATOM 1307 O O . THR A 1 161 ? -9.810 13.385 3.182 1.00 82.38 161 THR A O 1
ATOM 1310 N N . LYS A 1 162 ? -7.579 13.723 3.162 1.00 87.44 162 LYS A N 1
ATOM 1311 C CA . LYS A 1 162 ? -7.187 12.592 2.321 1.00 87.44 162 LYS A CA 1
ATOM 1312 C C . LYS A 1 162 ? -5.765 12.171 2.685 1.00 87.44 162 LYS A C 1
ATOM 1314 O O . LYS A 1 162 ? -4.954 12.995 3.080 1.00 87.44 162 LYS A O 1
ATOM 1319 N N . VAL A 1 163 ? -5.463 10.890 2.528 1.00 90.56 163 VAL A N 1
ATOM 1320 C CA . VAL A 1 163 ? -4.121 10.326 2.695 1.00 90.56 163 VAL A CA 1
ATOM 1321 C C . VAL A 1 163 ? -3.706 9.712 1.365 1.00 90.56 163 VAL A C 1
ATOM 1323 O O . VAL A 1 163 ? -4.472 8.945 0.785 1.00 90.56 163 VAL A O 1
ATOM 1326 N N . THR A 1 164 ? -2.507 10.018 0.878 1.00 92.94 164 THR A N 1
ATOM 1327 C CA . THR A 1 164 ? -1.935 9.352 -0.300 1.00 92.94 164 THR A CA 1
ATOM 1328 C C . THR A 1 164 ? -0.798 8.441 0.144 1.00 92.94 164 THR A C 1
ATOM 1330 O O . THR A 1 164 ? 0.077 8.852 0.901 1.00 92.94 164 THR A O 1
ATOM 1333 N N . VAL A 1 165 ? -0.828 7.188 -0.301 1.00 95.25 165 VAL A N 1
ATOM 1334 C CA . VAL A 1 165 ? 0.142 6.151 0.057 1.00 95.25 165 VAL A CA 1
ATOM 1335 C C . VAL A 1 165 ? 0.861 5.704 -1.201 1.00 95.25 165 VAL A C 1
ATOM 1337 O O . VAL A 1 165 ? 0.232 5.229 -2.144 1.00 95.25 165 VAL A O 1
ATOM 1340 N N . ASN A 1 166 ? 2.186 5.821 -1.185 1.00 96.19 166 ASN A N 1
ATOM 1341 C CA . ASN A 1 166 ? 3.062 5.347 -2.247 1.00 96.19 166 ASN A CA 1
ATOM 1342 C C . ASN A 1 166 ? 3.820 4.114 -1.740 1.00 96.19 166 ASN A C 1
ATOM 1344 O O . ASN A 1 166 ? 4.703 4.230 -0.891 1.00 96.19 166 ASN A O 1
ATOM 1348 N N . VAL A 1 167 ? 3.470 2.926 -2.235 1.00 97.00 167 VAL A N 1
ATOM 1349 C CA . VAL A 1 167 ? 4.226 1.694 -1.969 1.00 97.00 167 VAL A CA 1
ATOM 1350 C C . VAL A 1 167 ? 5.267 1.549 -3.066 1.00 97.00 167 VAL A C 1
ATOM 1352 O O . VAL A 1 167 ? 4.914 1.289 -4.215 1.00 97.00 167 VAL A O 1
ATOM 1355 N N . VAL A 1 168 ? 6.538 1.738 -2.713 1.00 96.06 168 VAL A N 1
ATOM 1356 C CA . VAL A 1 168 ? 7.649 1.801 -3.670 1.00 96.06 168 VAL A CA 1
ATOM 1357 C C . VAL A 1 168 ? 8.616 0.644 -3.445 1.00 96.06 168 VAL A C 1
ATOM 1359 O O . VAL A 1 168 ? 9.035 0.364 -2.322 1.00 96.06 168 VAL A O 1
ATOM 1362 N N . TYR A 1 169 ? 9.008 0.002 -4.537 1.00 94.88 169 TYR A N 1
ATOM 1363 C CA . TYR A 1 169 ? 10.109 -0.940 -4.605 1.00 94.88 169 TYR A CA 1
ATOM 1364 C C . TYR A 1 169 ? 11.189 -0.396 -5.539 1.00 94.88 169 TYR A C 1
ATOM 1366 O O . TYR A 1 169 ? 10.946 -0.231 -6.730 1.00 94.88 169 TYR A O 1
ATOM 1374 N N . VAL A 1 170 ? 12.387 -0.143 -5.011 1.00 94.25 170 VAL A N 1
ATOM 1375 C CA . VAL A 1 170 ? 13.559 0.240 -5.811 1.00 94.25 170 VAL A CA 1
ATOM 1376 C C . VAL A 1 170 ? 14.428 -0.993 -6.007 1.00 94.25 170 VAL A C 1
ATOM 1378 O O . VAL A 1 170 ? 14.781 -1.674 -5.042 1.00 94.25 170 VAL A O 1
ATOM 1381 N N . HIS A 1 171 ? 14.760 -1.304 -7.257 1.00 89.75 171 HIS A N 1
ATOM 1382 C CA . HIS A 1 171 ? 15.549 -2.492 -7.559 1.00 89.75 171 HIS A CA 1
ATOM 1383 C C . HIS A 1 171 ? 17.009 -2.322 -7.084 1.00 89.75 171 HIS A C 1
ATOM 1385 O O . HIS A 1 171 ? 17.567 -1.237 -7.231 1.00 89.75 171 HIS A O 1
ATOM 1391 N N . PRO A 1 172 ? 17.699 -3.373 -6.594 1.00 89.75 172 PRO A N 1
ATOM 1392 C CA . PRO A 1 172 ? 19.088 -3.250 -6.128 1.00 89.75 172 PRO A CA 1
ATOM 1393 C C . PRO A 1 172 ? 20.086 -2.773 -7.192 1.00 89.75 172 PRO A C 1
ATOM 1395 O O . PRO A 1 172 ? 21.137 -2.240 -6.860 1.00 89.75 172 PRO A O 1
ATOM 1398 N N . LYS A 1 173 ? 19.766 -2.990 -8.474 1.00 90.31 173 LYS A N 1
ATOM 1399 C CA . LYS A 1 173 ? 20.560 -2.528 -9.629 1.00 90.31 173 LYS A CA 1
ATOM 1400 C C . LYS A 1 173 ? 19.971 -1.289 -10.313 1.00 90.31 173 LYS A C 1
ATOM 1402 O O . LYS A 1 173 ? 20.295 -1.034 -11.466 1.00 90.31 173 LYS A O 1
ATOM 1407 N N . ALA A 1 174 ? 19.038 -0.602 -9.660 1.00 93.00 174 ALA A N 1
ATOM 1408 C CA . ALA A 1 174 ? 18.402 0.582 -10.214 1.00 93.00 174 ALA A CA 1
ATOM 1409 C C . ALA A 1 174 ? 19.411 1.713 -10.414 1.00 93.00 174 ALA A C 1
ATOM 1411 O O . ALA A 1 174 ? 20.310 1.913 -9.593 1.00 93.00 174 ALA A O 1
ATOM 1412 N N . ASN A 1 175 ? 19.194 2.515 -11.451 1.00 95.50 175 ASN A N 1
ATOM 1413 C CA . ASN A 1 175 ? 19.728 3.861 -11.489 1.00 95.50 175 ASN A CA 1
ATOM 1414 C C . ASN A 1 175 ? 19.005 4.688 -10.417 1.00 95.50 175 ASN A C 1
ATOM 1416 O O . ASN A 1 175 ? 17.845 5.078 -10.568 1.00 95.50 175 ASN A O 1
ATOM 1420 N N . THR A 1 176 ? 19.697 4.944 -9.310 1.00 94.81 176 THR A N 1
ATOM 1421 C CA . THR A 1 176 ? 19.135 5.633 -8.144 1.00 94.81 176 THR A CA 1
ATOM 1422 C C . THR A 1 176 ? 18.693 7.059 -8.460 1.00 94.81 176 THR A C 1
ATOM 1424 O O . THR A 1 176 ? 17.699 7.511 -7.900 1.00 94.81 176 THR A O 1
ATOM 1427 N N . ILE A 1 177 ? 19.363 7.745 -9.392 1.00 95.75 177 ILE A N 1
ATOM 1428 C CA . ILE A 1 177 ? 19.011 9.107 -9.817 1.00 95.75 177 ILE A CA 1
ATOM 1429 C C . ILE A 1 177 ? 17.696 9.085 -10.599 1.00 95.75 177 ILE A C 1
ATOM 1431 O O . ILE A 1 177 ? 16.794 9.874 -10.316 1.00 95.75 177 ILE A O 1
ATOM 1435 N N . ALA A 1 178 ? 17.555 8.148 -11.539 1.00 94.31 178 ALA A N 1
ATOM 1436 C CA . ALA A 1 178 ? 16.324 7.982 -12.309 1.00 94.31 178 ALA A CA 1
ATOM 1437 C C . ALA A 1 178 ? 15.147 7.569 -11.408 1.00 94.31 178 ALA A C 1
ATOM 1439 O O . ALA A 1 178 ? 14.055 8.138 -11.502 1.00 94.31 178 ALA A O 1
ATOM 1440 N N . ALA A 1 179 ? 15.383 6.633 -10.480 1.00 95.00 179 ALA A N 1
ATOM 1441 C CA . ALA A 1 179 ? 14.385 6.213 -9.502 1.00 95.00 179 ALA A CA 1
ATOM 1442 C C . ALA A 1 179 ? 13.939 7.383 -8.611 1.00 95.00 179 ALA A C 1
ATOM 1444 O O . ALA A 1 179 ? 12.744 7.632 -8.462 1.00 95.00 179 ALA A O 1
ATOM 1445 N N . MET A 1 180 ? 14.895 8.136 -8.061 1.00 95.81 180 MET A N 1
ATOM 1446 C CA . MET A 1 180 ? 14.617 9.298 -7.220 1.00 95.81 180 MET A CA 1
ATOM 1447 C C . MET A 1 180 ? 13.846 10.373 -7.988 1.00 95.81 180 MET A C 1
ATOM 1449 O O . MET A 1 180 ? 12.841 10.861 -7.482 1.00 95.81 180 MET A O 1
ATOM 1453 N N . SER A 1 181 ? 14.261 10.705 -9.214 1.00 96.12 181 SER A N 1
ATOM 1454 C CA . SER A 1 181 ? 13.551 11.676 -10.055 1.00 96.12 181 SER A CA 1
ATOM 1455 C C . SER A 1 181 ? 12.105 11.247 -10.306 1.00 96.12 181 SER A C 1
ATOM 1457 O O . SER A 1 181 ? 11.194 12.056 -10.159 1.00 96.12 181 SER A O 1
ATOM 1459 N N . THR A 1 182 ? 11.880 9.961 -10.585 1.00 95.44 182 THR A N 1
ATOM 1460 C CA . THR A 1 182 ? 10.536 9.410 -10.793 1.00 95.44 182 THR A CA 1
ATOM 1461 C C . THR A 1 182 ? 9.660 9.566 -9.547 1.00 95.44 182 THR A C 1
ATOM 1463 O O . THR A 1 182 ? 8.526 10.030 -9.652 1.00 95.44 182 THR A O 1
ATOM 1466 N N . VAL A 1 183 ? 10.179 9.224 -8.361 1.00 95.38 183 VAL A N 1
ATOM 1467 C CA . VAL A 1 183 ? 9.437 9.379 -7.096 1.00 95.38 183 VAL A CA 1
ATOM 1468 C C . VAL A 1 183 ? 9.148 10.852 -6.808 1.00 95.38 183 VAL A C 1
ATOM 1470 O O . VAL A 1 183 ? 8.014 11.194 -6.484 1.00 95.38 183 VAL A O 1
ATOM 1473 N N . THR A 1 184 ? 10.139 11.732 -6.957 1.00 95.50 184 THR A N 1
ATOM 1474 C CA . THR A 1 184 ? 9.984 13.169 -6.695 1.00 95.50 184 THR A CA 1
ATOM 1475 C C . THR A 1 184 ? 8.958 13.805 -7.623 1.00 95.50 184 THR A C 1
ATOM 1477 O O . THR A 1 184 ? 8.071 14.508 -7.146 1.00 95.50 184 THR A O 1
ATOM 1480 N N . ASN A 1 185 ? 9.026 13.519 -8.927 1.00 94.62 185 ASN A N 1
ATOM 1481 C CA . ASN A 1 185 ? 8.050 14.017 -9.896 1.00 94.62 185 ASN A CA 1
ATOM 1482 C C . ASN A 1 185 ? 6.644 13.546 -9.529 1.00 94.62 185 ASN A C 1
ATOM 1484 O O . ASN A 1 185 ? 5.702 14.332 -9.547 1.00 94.62 185 ASN A O 1
ATOM 1488 N N . ASN A 1 186 ? 6.513 12.289 -9.103 1.00 92.88 186 ASN A N 1
ATOM 1489 C CA . ASN A 1 186 ? 5.227 11.755 -8.701 1.00 92.88 186 ASN A CA 1
ATOM 1490 C C . ASN A 1 186 ? 4.650 12.433 -7.455 1.00 92.88 186 ASN A C 1
ATOM 1492 O O . ASN A 1 186 ? 3.469 12.768 -7.424 1.00 92.88 186 ASN A O 1
ATOM 1496 N N . VAL A 1 187 ? 5.476 12.649 -6.431 1.00 92.62 187 VAL A N 1
ATOM 1497 C CA . VAL A 1 187 ? 5.063 13.376 -5.225 1.00 92.62 187 VAL A CA 1
ATOM 1498 C C . VAL A 1 187 ? 4.684 14.815 -5.577 1.00 92.62 187 VAL A C 1
ATOM 1500 O O . VAL A 1 187 ? 3.672 15.310 -5.089 1.00 92.62 187 VAL A O 1
ATOM 1503 N N . HIS A 1 188 ? 5.436 15.463 -6.467 1.00 92.94 188 HIS A N 1
ATOM 1504 C CA . HIS A 1 188 ? 5.144 16.822 -6.907 1.00 92.94 188 HIS A CA 1
ATOM 1505 C C . HIS A 1 188 ? 3.809 16.914 -7.664 1.00 92.94 188 HIS A C 1
ATOM 1507 O O . HIS A 1 188 ? 2.982 17.771 -7.363 1.00 92.94 188 HIS A O 1
ATOM 1513 N N . GLU A 1 189 ? 3.542 15.987 -8.587 1.00 91.38 189 GLU A N 1
ATOM 1514 C CA . GLU A 1 189 ? 2.252 15.884 -9.281 1.00 91.38 189 GLU A CA 1
ATOM 1515 C C . GLU A 1 189 ? 1.088 15.685 -8.299 1.00 91.38 189 GLU A C 1
ATOM 1517 O O . GLU A 1 189 ? 0.046 16.327 -8.436 1.00 91.38 189 GLU A O 1
ATOM 1522 N N . GLN A 1 190 ? 1.265 14.835 -7.282 1.00 88.06 190 GLN A N 1
ATOM 1523 C CA . GLN A 1 190 ? 0.254 14.612 -6.244 1.00 88.06 190 GLN A CA 1
ATOM 1524 C C . GLN A 1 190 ? -0.032 15.876 -5.428 1.00 88.06 190 GLN A C 1
ATOM 1526 O O . GLN A 1 190 ? -1.198 16.180 -5.177 1.00 88.06 190 GLN A O 1
ATOM 1531 N N . GLN A 1 191 ? 1.016 16.597 -5.021 1.00 86.81 191 GLN A N 1
ATOM 1532 C CA . GLN A 1 191 ? 0.899 17.846 -4.264 1.00 86.81 191 GLN A CA 1
ATOM 1533 C C . GLN A 1 191 ? 0.199 18.929 -5.091 1.00 86.81 191 GLN A C 1
ATOM 1535 O O . GLN A 1 191 ? -0.715 19.584 -4.601 1.00 86.81 191 GLN A O 1
ATOM 1540 N N . ASN A 1 192 ? 0.535 19.054 -6.377 1.00 87.38 192 ASN A N 1
ATOM 1541 C CA . ASN A 1 192 ? -0.104 20.022 -7.272 1.00 87.38 192 ASN A CA 1
ATOM 1542 C C . ASN A 1 192 ? -1.596 19.720 -7.502 1.00 87.38 192 ASN A C 1
ATOM 1544 O O . ASN A 1 192 ? -2.399 20.635 -7.663 1.00 87.38 192 ASN A O 1
ATOM 1548 N N . GLN A 1 193 ? -1.992 18.443 -7.494 1.00 82.81 193 GLN A N 1
ATOM 1549 C CA . GLN A 1 193 ? -3.399 18.033 -7.595 1.00 82.81 193 GLN A CA 1
ATOM 1550 C C . GLN A 1 193 ? -4.187 18.222 -6.288 1.00 82.81 193 GLN A C 1
ATOM 1552 O O . GLN A 1 193 ? -5.406 18.033 -6.267 1.00 82.81 193 GLN A O 1
ATOM 1557 N N . SER A 1 194 ? -3.525 18.502 -5.166 1.00 71.69 194 SER A N 1
ATOM 1558 C CA . SER A 1 194 ? -4.152 18.655 -3.848 1.00 71.69 194 SER A CA 1
ATOM 1559 C C . SER A 1 194 ? -3.345 19.641 -2.985 1.00 71.69 194 SER A C 1
ATOM 1561 O O . SER A 1 194 ? -2.698 19.206 -2.037 1.00 71.69 194 SER A O 1
ATOM 1563 N N . PRO A 1 195 ? -3.370 20.952 -3.305 1.00 60.19 195 PRO A N 1
ATOM 1564 C CA . PRO A 1 195 ? -2.528 21.960 -2.649 1.00 60.19 195 PRO A CA 1
ATOM 1565 C C . PRO A 1 195 ? -2.857 22.196 -1.162 1.00 60.19 195 PRO A C 1
ATOM 1567 O O . PRO A 1 195 ? -1.983 22.635 -0.423 1.00 60.19 195 PRO A O 1
ATOM 1570 N N . ASP A 1 196 ? -4.075 21.852 -0.720 1.00 53.41 196 ASP A N 1
ATOM 1571 C CA . ASP A 1 196 ? -4.544 21.970 0.675 1.00 53.41 196 ASP A CA 1
ATOM 1572 C C . ASP A 1 196 ? -4.636 20.603 1.397 1.00 53.41 196 ASP A C 1
ATOM 1574 O O . ASP A 1 196 ? -5.454 20.416 2.303 1.00 53.41 196 ASP A O 1
ATOM 1578 N N . GLY A 1 197 ? -3.878 19.605 0.926 1.00 49.94 197 GLY A N 1
ATOM 1579 C CA . GLY A 1 197 ? -3.871 18.228 1.437 1.00 49.94 197 GLY A CA 1
ATOM 1580 C C . GLY A 1 197 ? -2.631 17.861 2.234 1.00 49.94 197 GLY A C 1
ATOM 1581 O O . GLY A 1 197 ? -1.535 18.365 1.911 1.00 49.94 197 GLY A O 1
#

Foldseek 3Di:
DDDDDDDDDPPPDDPPDDPPPPPPPPDDDDDPVVVCVVCLLADQDFAEAEEAPLDELPCLVVLLVCLVPPPSSVRGQKYKYWQHQDDPPDDPVSNDHPQWDKDKAHADCQLVDPTTTIIMMTGGCSFFPNVQWDFPDWDHHVFKTKTKIKTATPNHDPQDRIDIDIRMDGDPPHPVVVVVVVVVVVVVVVCVVPVSD

Sequence (197 aa):
MNRPSVNVNKNNKDPSTLPGLKAQKRGRKGGVREQLKRRRSRSFLPELIIGNARSRNNKIEELRAYTKYLNEYRCASLLCFSETWFAESASDSSFDIDNFCQKRSDRTKASYKSRGGGTCLYVNEKWCHPNNVHVKQQLCTPDLEMLNVALRPFYPPREFTKVTVNVVYVHPKANTIAAMSTVTNNVHEQQNQSPDG